Protein AF-A0A0S8CMX4-F1 (afdb_monomer_lite)

Sequence (244 aa):
MRLLQQLPSKVFSLAFSALLLLTGCSGGGLLADGGIIGTGSIVGTVPGTVIEAYGENGEYFLTYSQTNGTDHHPFLLDDLPAGVGFYLVMITNENTGSEIVMPIAFQTSQGEVVARIVLNEGQQIDLGHIPLYLNCSQVVYDVDPDGNCILDKPFLLDESMGSKNPLKQMDADNDNINDYVDSDHGYGPGSGGMYNNLQDQDGDGIPNYYDPDFVPYPNDSDGDGIPDNLDRYMSIPAFQHRHR

Secondary structure (DSSP, 8-state):
---------------------------S----------EEEEEEEESSSEEEEEETTS-EEEEE----SSS-EEEEEEEEETT-EEEEEEEESTTSTT-EEEEEEEE-TT--EE--EEPPTT-EEEEEE----SSGGGS-TTT-SS-SSB-SS-EE--GGGTB--GGGT--SS-SSS-TTT-SSTTS-TTSTT----SSSSSSSSS-TTT-SS----SS-SS-SSS-TTT-S-TT--GGGSTT-

pLDDT: mean 82.14, std 20.05, range [32.16, 98.75]

Radius of gyration: 25.14 Å; chains: 1; bounding box: 70×39×93 Å

Foldseek 3Di:
DDDDDDDDDDDDDDDDDDDDDDDDDDDDDPPPPPDQPAWEKEKEFALAFKKWKQWLQRDIWIWTFADPPDSGGIIMGIGHGALIWIWMWTWHPPPDQFIAIATEWEAAPVRDIARIDGDHHHYYFYQFYAYDDNGLVVPDCVQPVPSSNLTLAHDYRDVVVTTDDRQQRDQQLVPPDRLRHDPLSNPDPPCNVDDCRQQCNPRRRHGLLSNPPRDADPQQQQSRRHHPVSHPCSPDRPPVPSPD

Structure (mmCIF, N/CA/C/O backbone):
data_AF-A0A0S8CMX4-F1
#
_entry.id   AF-A0A0S8CMX4-F1
#
loop_
_atom_site.group_PDB
_atom_site.id
_atom_site.type_symbol
_atom_site.label_atom_id
_atom_site.label_alt_id
_atom_site.label_comp_id
_atom_site.label_asym_id
_atom_site.label_entity_id
_atom_site.label_seq_id
_atom_site.pdbx_PDB_ins_code
_atom_site.Cartn_x
_atom_site.Cartn_y
_atom_site.Cartn_z
_atom_site.occupancy
_atom_site.B_iso_or_equiv
_atom_site.auth_seq_id
_atom_site.auth_comp_id
_atom_site.auth_asym_id
_atom_site.auth_atom_id
_atom_site.pdbx_PDB_model_num
ATOM 1 N N . MET A 1 1 ? -51.316 -19.164 71.439 1.00 37.44 1 MET A N 1
ATOM 2 C CA . MET A 1 1 ? -50.953 -19.427 72.848 1.00 37.44 1 MET A CA 1
ATOM 3 C C . MET A 1 1 ? -49.541 -20.002 72.836 1.00 37.44 1 MET A C 1
ATOM 5 O O . MET A 1 1 ? -49.377 -21.060 72.252 1.00 37.44 1 MET A O 1
ATOM 9 N N . ARG A 1 2 ? -48.575 -19.277 73.434 1.00 40.75 2 ARG A N 1
ATOM 10 C CA . ARG A 1 2 ? -47.122 -19.570 73.563 1.00 40.75 2 ARG A CA 1
ATOM 11 C C . ARG A 1 2 ? -46.292 -19.556 72.265 1.00 40.75 2 ARG A C 1
ATOM 13 O O . ARG A 1 2 ? -46.747 -20.059 71.257 1.00 40.75 2 ARG A O 1
ATOM 20 N N . LEU A 1 3 ? -45.053 -19.069 72.229 1.00 37.66 3 LEU A N 1
ATOM 21 C CA . LEU A 1 3 ? -44.278 -18.129 73.053 1.00 37.66 3 LEU A CA 1
ATOM 22 C C . LEU A 1 3 ? -43.014 -17.806 72.219 1.00 37.66 3 LEU A C 1
ATOM 24 O O . LEU A 1 3 ? -42.528 -18.669 71.495 1.00 37.66 3 LEU A O 1
ATOM 28 N N . LEU A 1 4 ? -42.517 -16.575 72.331 1.00 43.38 4 LEU A N 1
ATOM 29 C CA . LEU A 1 4 ? -41.262 -16.051 71.776 1.00 43.38 4 LEU A CA 1
ATOM 30 C C . LEU A 1 4 ? -40.026 -16.931 72.041 1.00 43.38 4 LEU A C 1
ATOM 32 O O . LEU A 1 4 ? -39.919 -17.492 73.127 1.00 43.38 4 LEU A O 1
ATOM 36 N N . GLN A 1 5 ? -39.025 -16.855 71.150 1.00 48.59 5 GLN A N 1
ATOM 37 C CA . GLN A 1 5 ? -37.647 -16.516 71.545 1.00 48.59 5 GLN A CA 1
ATOM 38 C C . GLN A 1 5 ? -36.800 -16.022 70.355 1.00 48.59 5 GLN A C 1
ATOM 40 O O . GLN A 1 5 ? -36.770 -16.627 69.289 1.00 48.59 5 GLN A O 1
ATOM 45 N N . GLN A 1 6 ? -36.143 -14.880 70.568 1.00 43.00 6 GLN A N 1
ATOM 46 C CA . GLN A 1 6 ? -35.209 -14.189 69.676 1.00 43.00 6 GLN A CA 1
ATOM 47 C C . GLN A 1 6 ? -33.745 -14.490 70.069 1.00 43.00 6 GLN A C 1
ATOM 49 O O . GLN A 1 6 ? -33.471 -14.496 71.264 1.00 43.00 6 GLN A O 1
ATOM 54 N N . LEU A 1 7 ? -32.859 -14.574 69.049 1.00 43.06 7 LEU A N 1
ATOM 55 C CA . LEU A 1 7 ? -31.442 -14.100 68.949 1.00 43.06 7 LEU A CA 1
ATOM 56 C C . LEU A 1 7 ? -30.379 -14.669 69.947 1.00 43.06 7 LEU A C 1
ATOM 58 O O . LEU A 1 7 ? -30.780 -15.209 70.970 1.00 43.06 7 LEU A O 1
ATOM 62 N N . PRO A 1 8 ? -29.029 -14.566 69.728 1.00 47.19 8 PRO A N 1
ATOM 63 C CA . PRO A 1 8 ? -28.288 -13.703 68.788 1.00 47.19 8 PRO A CA 1
ATOM 64 C C . PRO A 1 8 ? -27.051 -14.305 68.040 1.00 47.19 8 PRO A C 1
ATOM 66 O O . PRO A 1 8 ? -26.573 -15.408 68.288 1.00 47.19 8 PRO A O 1
ATOM 69 N N . SER A 1 9 ? -26.544 -13.467 67.127 1.00 43.88 9 SER A N 1
ATOM 70 C CA . SER A 1 9 ? -25.235 -13.341 66.447 1.00 43.88 9 SER A CA 1
ATOM 71 C C . SER A 1 9 ? -24.010 -14.169 66.871 1.00 43.88 9 SER A C 1
ATOM 73 O O . SER A 1 9 ? -23.597 -14.122 68.029 1.00 43.88 9 SER A O 1
ATOM 75 N N . LYS A 1 10 ? -23.268 -14.665 65.863 1.00 41.50 10 LYS A N 1
ATOM 76 C CA . LYS A 1 10 ? -21.792 -14.634 65.845 1.00 41.50 10 LYS A CA 1
ATOM 77 C C . LYS A 1 10 ? -21.256 -14.274 64.456 1.00 41.50 10 LYS A C 1
ATOM 79 O O . LYS A 1 10 ? -21.350 -15.046 63.511 1.00 41.50 10 LYS A O 1
ATOM 84 N N . VAL A 1 11 ? -20.694 -13.072 64.390 1.00 47.28 11 VAL A N 1
ATOM 85 C CA . VAL A 1 11 ? -19.752 -12.602 63.373 1.00 47.28 11 VAL A CA 1
ATOM 86 C C . VAL A 1 11 ? -18.470 -13.423 63.520 1.00 47.28 11 VAL A C 1
ATOM 88 O O . VAL A 1 11 ? -17.964 -13.552 64.634 1.00 47.28 11 VAL A O 1
ATOM 91 N N . PHE A 1 12 ? -17.945 -13.967 62.424 1.00 40.31 12 PHE A N 1
ATOM 92 C CA . PHE A 1 12 ? -16.585 -14.499 62.376 1.00 40.31 12 PHE A CA 1
ATOM 93 C C . PHE A 1 12 ? -15.820 -13.750 61.287 1.00 40.31 12 PHE A C 1
ATOM 95 O O . PHE A 1 12 ? -15.934 -14.045 60.101 1.00 40.31 12 PHE A O 1
ATOM 102 N N . SER A 1 13 ? -15.071 -12.738 61.720 1.00 41.38 13 SER A N 1
ATOM 103 C CA . SER A 1 13 ? -13.975 -12.161 60.952 1.00 41.38 13 SER A CA 1
ATOM 104 C C . SER A 1 13 ? -12.815 -13.151 60.948 1.00 41.38 13 SER A C 1
ATOM 106 O O . SER A 1 13 ? -12.356 -13.560 62.013 1.00 41.38 13 SER A O 1
ATOM 108 N N . LEU A 1 14 ? -12.304 -13.484 59.768 1.00 42.12 14 LEU A N 1
ATOM 109 C CA . LEU A 1 14 ? -10.967 -14.041 59.588 1.00 42.12 14 LEU A CA 1
ATOM 110 C C . LEU A 1 14 ? -10.309 -13.267 58.449 1.00 42.12 14 LEU A C 1
ATOM 112 O O . LEU A 1 14 ? -10.485 -13.567 57.274 1.00 42.12 14 LEU A O 1
ATOM 116 N N . ALA A 1 15 ? -9.590 -12.217 58.838 1.00 45.41 15 ALA A N 1
ATOM 117 C CA . ALA A 1 15 ? -8.530 -11.645 58.034 1.00 45.41 15 ALA A CA 1
ATOM 118 C C . ALA A 1 15 ? -7.285 -12.520 58.229 1.00 45.41 15 ALA A C 1
ATOM 120 O O . ALA A 1 15 ? -6.869 -12.749 59.366 1.00 45.41 15 ALA A O 1
ATOM 121 N N . PHE A 1 16 ? -6.688 -12.984 57.135 1.00 41.88 16 PHE A N 1
ATOM 122 C CA . PHE A 1 16 ? -5.294 -13.407 57.126 1.00 41.88 16 PHE A CA 1
ATOM 123 C C . PHE A 1 16 ? -4.654 -12.944 55.820 1.00 41.88 16 PHE A C 1
ATOM 125 O O . PHE A 1 16 ? -5.021 -13.383 54.732 1.00 41.88 16 PHE A O 1
ATOM 132 N N . SER A 1 17 ? -3.734 -11.996 55.962 1.00 45.97 17 SER A N 1
ATOM 133 C CA . SER A 1 17 ? -2.837 -11.519 54.921 1.00 45.97 17 SER A CA 1
ATOM 134 C C . SER A 1 17 ? -1.910 -12.636 54.447 1.00 45.97 17 SER A C 1
ATOM 136 O O . SER A 1 17 ? -1.324 -13.335 55.271 1.00 45.97 17 SER A O 1
ATOM 138 N N . ALA A 1 18 ? -1.675 -12.714 53.139 1.00 43.50 18 ALA A N 1
ATOM 139 C CA . ALA A 1 18 ? -0.417 -13.210 52.591 1.00 43.50 18 ALA A CA 1
ATOM 140 C C . ALA A 1 18 ? -0.166 -12.536 51.238 1.00 43.50 18 ALA A C 1
ATOM 142 O O . ALA A 1 18 ? -0.656 -12.956 50.195 1.00 43.50 18 ALA A O 1
ATOM 143 N N . LEU A 1 19 ? 0.585 -11.440 51.308 1.00 43.59 19 LEU A N 1
ATOM 144 C CA . LEU A 1 19 ? 1.268 -10.817 50.188 1.00 43.59 19 LEU A CA 1
ATOM 145 C C . LEU A 1 19 ? 2.373 -11.784 49.732 1.00 43.59 19 LEU A C 1
ATOM 147 O O . LEU A 1 19 ? 3.322 -12.022 50.477 1.00 43.59 19 LEU A O 1
ATOM 151 N N . LEU A 1 20 ? 2.243 -12.349 48.534 1.00 45.81 20 LEU A N 1
ATOM 152 C CA . LEU A 1 20 ? 3.308 -13.083 47.851 1.00 45.81 20 LEU A CA 1
ATOM 153 C C . LEU A 1 20 ? 3.711 -12.274 46.619 1.00 45.81 20 LEU A C 1
ATOM 155 O O . LEU A 1 20 ? 3.116 -12.377 45.553 1.00 45.81 20 LEU A O 1
ATOM 159 N N . LEU A 1 21 ? 4.725 -11.432 46.816 1.00 46.06 21 LEU A N 1
ATOM 160 C CA . LEU A 1 21 ? 5.556 -10.902 45.744 1.00 46.06 21 LEU A CA 1
ATOM 161 C C . LEU A 1 21 ? 6.406 -12.058 45.215 1.00 46.06 21 LEU A C 1
ATOM 163 O O . LEU A 1 21 ? 7.371 -12.468 45.858 1.00 46.06 21 LEU A O 1
ATOM 167 N N . LEU A 1 22 ? 6.043 -12.575 44.046 1.00 49.59 22 LEU A N 1
ATOM 168 C CA . LEU A 1 22 ? 6.963 -13.314 43.195 1.00 49.59 22 LEU A CA 1
ATOM 169 C C . LEU A 1 22 ? 7.128 -12.520 41.906 1.00 49.59 22 LEU A C 1
ATOM 171 O O . LEU A 1 22 ? 6.263 -12.488 41.038 1.00 49.59 22 LEU A O 1
ATOM 175 N N . THR A 1 23 ? 8.266 -11.843 41.838 1.00 48.81 23 THR A N 1
ATOM 176 C CA . THR A 1 23 ? 8.887 -11.347 40.619 1.00 48.81 23 THR A CA 1
ATOM 177 C C . THR A 1 23 ? 9.115 -12.523 39.671 1.00 48.81 23 THR A C 1
ATOM 179 O O . THR A 1 23 ? 10.020 -13.331 39.889 1.00 48.81 23 THR A O 1
ATOM 182 N N . GLY A 1 24 ? 8.281 -12.622 38.639 1.00 38.56 24 GLY A N 1
ATOM 183 C CA . GLY A 1 24 ? 8.518 -13.445 37.461 1.00 38.56 24 GLY A CA 1
ATOM 184 C C . GLY A 1 24 ? 9.041 -12.557 36.342 1.00 38.56 24 GLY A C 1
ATOM 185 O O . GLY A 1 24 ? 8.318 -11.710 35.830 1.00 38.56 24 GLY A O 1
ATOM 186 N N . CYS A 1 25 ? 10.312 -12.735 35.995 1.00 55.03 25 CYS A N 1
ATOM 187 C CA . CYS A 1 25 ? 10.865 -12.286 34.728 1.00 55.03 25 CYS A CA 1
ATOM 188 C C . CYS A 1 25 ? 10.129 -13.044 33.613 1.00 55.03 25 CYS A C 1
ATOM 190 O O . CYS A 1 25 ? 10.209 -14.269 33.559 1.00 55.03 25 CYS A O 1
ATOM 192 N N . SER A 1 26 ? 9.385 -12.326 32.777 1.00 37.47 26 SER A N 1
ATOM 193 C CA . SER A 1 26 ? 8.721 -12.857 31.587 1.00 37.47 26 SER A CA 1
ATOM 194 C C . SER A 1 26 ? 9.140 -11.992 30.409 1.00 37.47 26 SER A C 1
ATOM 196 O O . SER A 1 26 ? 8.434 -11.069 30.016 1.00 37.47 26 SER A O 1
ATOM 198 N N . GLY A 1 27 ? 10.344 -12.249 29.903 1.00 37.19 27 GLY A N 1
ATOM 199 C CA . GLY A 1 27 ? 10.694 -11.872 28.543 1.00 37.19 27 GLY A CA 1
ATOM 200 C C . GLY A 1 27 ? 10.073 -12.871 27.568 1.00 37.19 27 GLY A C 1
ATOM 201 O O . GLY A 1 27 ? 10.063 -14.069 27.849 1.00 37.19 27 GLY A O 1
ATOM 202 N N . GLY A 1 28 ? 9.596 -12.365 26.432 1.00 33.09 28 GLY A N 1
ATOM 203 C CA . GLY A 1 28 ? 9.221 -13.170 25.270 1.00 33.09 28 GLY A CA 1
ATOM 204 C C . GLY A 1 28 ? 7.774 -12.981 24.822 1.00 33.09 28 GLY A C 1
ATOM 205 O O . GLY A 1 28 ? 6.858 -13.417 25.508 1.00 33.09 28 GLY A O 1
ATOM 206 N N . GLY A 1 29 ? 7.615 -12.388 23.635 1.00 35.25 29 GLY A N 1
ATOM 207 C CA . GLY A 1 29 ? 6.430 -12.522 22.786 1.00 35.25 29 GLY A CA 1
ATOM 208 C C . GLY A 1 29 ? 5.256 -11.617 23.140 1.00 35.25 29 GLY A C 1
ATOM 209 O O . GLY A 1 29 ? 4.306 -12.055 23.778 1.00 35.25 29 GLY A O 1
ATOM 210 N N . LEU A 1 30 ? 5.272 -10.377 22.649 1.00 32.16 30 LEU A N 1
ATOM 211 C CA . LEU A 1 30 ? 4.043 -9.603 22.467 1.00 32.16 30 LEU A CA 1
ATOM 212 C C . LEU A 1 30 ? 3.495 -9.867 21.061 1.00 32.16 30 LEU A C 1
ATOM 214 O O . LEU A 1 30 ? 3.548 -9.019 20.185 1.00 32.16 30 LEU A O 1
ATOM 218 N N . LEU A 1 31 ? 2.948 -11.063 20.867 1.00 41.75 31 LEU A N 1
ATOM 219 C CA . LEU A 1 31 ? 1.663 -11.167 20.188 1.00 41.75 31 LEU A CA 1
ATOM 220 C C . LEU A 1 31 ? 0.694 -11.515 21.309 1.00 41.75 31 LEU A C 1
ATOM 222 O O . LEU A 1 31 ? 0.520 -12.681 21.659 1.00 41.75 31 LEU A O 1
ATOM 226 N N . ALA A 1 32 ? 0.185 -10.482 21.980 1.00 39.97 32 ALA A N 1
ATOM 227 C CA . ALA A 1 32 ? -0.831 -10.671 22.995 1.00 39.97 32 ALA A CA 1
ATOM 228 C C . ALA A 1 32 ? -2.013 -11.404 22.347 1.00 39.97 32 ALA A C 1
ATOM 230 O O . ALA A 1 32 ? -2.599 -10.929 21.377 1.00 39.97 32 ALA A O 1
ATOM 231 N N . ASP A 1 33 ? -2.327 -12.574 22.893 1.00 45.75 33 ASP A N 1
ATOM 232 C CA . ASP A 1 33 ? -3.559 -13.333 22.698 1.00 45.75 33 ASP A CA 1
ATOM 233 C C . ASP A 1 33 ? -4.756 -12.521 23.238 1.00 45.75 33 ASP A C 1
ATOM 235 O O . ASP A 1 33 ? -5.338 -12.811 24.283 1.00 45.75 33 ASP A O 1
ATOM 239 N N . GLY A 1 34 ? -5.054 -11.411 22.564 1.00 40.62 34 GLY A N 1
ATOM 240 C CA . GLY A 1 34 ? -6.306 -10.675 22.626 1.00 40.62 34 GLY A CA 1
ATOM 241 C C . GLY A 1 34 ? -6.966 -10.877 21.274 1.00 40.62 34 GLY A C 1
ATOM 242 O O . GLY A 1 34 ? -6.594 -10.211 20.316 1.00 40.62 34 GLY A O 1
ATOM 243 N N . GLY A 1 35 ? -7.840 -11.883 21.185 1.00 44.66 35 GLY A N 1
ATOM 244 C CA . GLY A 1 35 ? -8.415 -12.364 19.929 1.00 44.66 35 GLY A CA 1
ATOM 245 C C . GLY A 1 35 ? -8.860 -11.246 18.988 1.00 44.66 35 GLY A C 1
ATOM 246 O O . GLY A 1 35 ? -9.403 -10.244 19.443 1.00 44.66 35 GLY A O 1
ATOM 247 N N . ILE A 1 36 ? -8.632 -11.461 17.687 1.00 53.75 36 ILE A N 1
ATOM 248 C CA . ILE A 1 36 ? -9.068 -10.589 16.591 1.00 53.75 36 ILE A CA 1
ATOM 249 C C . ILE A 1 36 ? -10.528 -10.192 16.847 1.00 53.75 36 ILE A C 1
ATOM 251 O O . ILE A 1 36 ? -11.440 -11.016 16.751 1.00 53.75 36 ILE A O 1
ATOM 255 N N . ILE 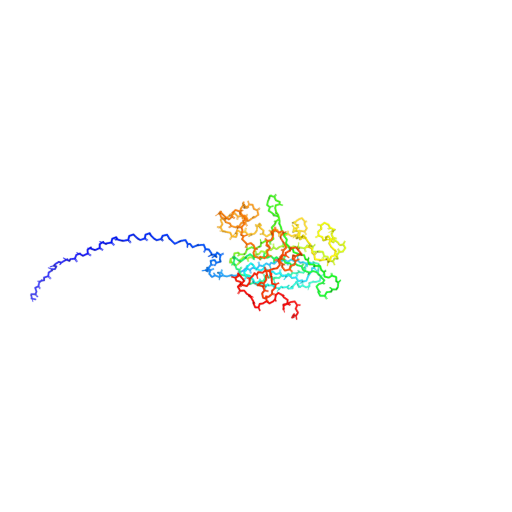A 1 37 ? -10.735 -8.938 17.238 1.00 64.44 37 ILE A N 1
ATOM 256 C CA . ILE A 1 37 ? -12.042 -8.360 17.556 1.00 64.44 37 ILE A CA 1
ATOM 257 C C . ILE A 1 37 ? -12.559 -7.659 16.303 1.00 64.44 37 ILE A C 1
ATOM 259 O O . ILE A 1 37 ? -12.706 -6.451 16.263 1.00 64.44 37 ILE A O 1
ATOM 263 N N . GLY A 1 38 ? -12.774 -8.452 15.251 1.00 87.50 38 GLY A N 1
ATOM 264 C CA . GLY A 1 38 ? -13.371 -8.015 13.991 1.00 87.50 38 GLY A CA 1
ATOM 265 C C . GLY A 1 38 ? -12.380 -7.682 12.875 1.00 87.50 38 GLY A C 1
ATOM 266 O O . GLY A 1 38 ? -11.175 -7.911 12.981 1.00 87.50 38 GLY A O 1
ATOM 267 N N . THR A 1 39 ? -12.931 -7.204 11.762 1.00 95.31 39 THR A N 1
ATOM 268 C CA . THR A 1 39 ? -12.208 -6.947 10.513 1.00 95.31 39 THR A CA 1
ATOM 269 C C . THR A 1 39 ? -12.424 -5.517 10.030 1.00 95.31 39 THR A C 1
ATOM 271 O O . THR A 1 39 ? -13.384 -4.850 10.425 1.00 95.31 39 THR A O 1
ATOM 274 N N . GLY A 1 40 ? -11.520 -5.039 9.181 1.00 96.62 40 GLY A N 1
ATOM 275 C CA . GLY A 1 40 ? -11.628 -3.784 8.449 1.00 96.62 40 GLY A CA 1
ATOM 276 C C . GLY A 1 40 ? -11.540 -4.002 6.940 1.00 96.62 40 GLY A C 1
ATOM 277 O O . GLY A 1 40 ? -11.495 -5.131 6.448 1.00 96.62 40 GLY A O 1
ATOM 278 N N . SER A 1 41 ? -11.529 -2.902 6.191 1.00 98.31 41 SER A N 1
ATOM 279 C CA . SER A 1 41 ? -11.373 -2.938 4.736 1.00 98.31 41 SER A CA 1
ATOM 280 C C . SER A 1 41 ? -10.522 -1.788 4.214 1.00 98.31 41 SER A C 1
ATOM 282 O O . SER A 1 41 ? -10.511 -0.693 4.780 1.00 98.31 41 SER A O 1
ATOM 284 N N . ILE A 1 42 ? -9.849 -2.028 3.095 1.00 98.62 42 ILE A N 1
ATOM 285 C CA . ILE A 1 42 ? -9.144 -1.008 2.323 1.00 98.62 42 ILE A CA 1
ATOM 286 C C . ILE A 1 42 ? -9.802 -0.921 0.949 1.00 98.62 42 ILE A C 1
ATOM 288 O O . ILE A 1 42 ? -10.039 -1.930 0.281 1.00 98.62 42 ILE A O 1
ATOM 292 N N . VAL A 1 43 ? -10.116 0.299 0.530 1.00 98.75 43 VAL A N 1
ATOM 293 C CA . VAL A 1 43 ? -10.729 0.595 -0.765 1.00 98.75 43 VAL A CA 1
ATOM 294 C C . VAL A 1 43 ? -9.915 1.635 -1.513 1.00 98.75 43 VAL A C 1
ATOM 296 O O . VAL A 1 43 ? -9.158 2.410 -0.929 1.00 98.75 43 VAL A O 1
ATOM 299 N N . GLY A 1 44 ? -10.097 1.677 -2.823 1.00 98.31 44 GLY A N 1
ATOM 300 C CA . GLY A 1 44 ? -9.498 2.697 -3.664 1.00 98.31 44 GLY A CA 1
ATOM 301 C C . GLY A 1 44 ? -9.710 2.388 -5.132 1.00 98.31 44 GLY A C 1
ATOM 302 O O . GLY A 1 44 ? -10.492 1.508 -5.505 1.00 98.31 44 GLY A O 1
ATOM 303 N N . THR A 1 45 ? -8.998 3.123 -5.974 1.00 98.31 45 THR A N 1
ATOM 304 C CA . THR A 1 45 ? -8.937 2.867 -7.409 1.00 98.31 45 THR A CA 1
ATOM 305 C C . THR A 1 45 ? -7.499 2.887 -7.896 1.00 98.31 45 THR A C 1
ATOM 307 O O . THR A 1 45 ? -6.692 3.695 -7.440 1.00 98.31 45 THR A O 1
ATOM 310 N N . VAL A 1 46 ? -7.195 2.024 -8.855 1.00 97.31 46 VAL A N 1
ATOM 311 C CA . VAL A 1 46 ? -5.886 1.920 -9.508 1.00 97.31 46 VAL A CA 1
ATOM 312 C C . VAL A 1 46 ? -6.084 1.784 -11.017 1.00 97.31 46 VAL A C 1
ATOM 314 O O . VAL A 1 46 ? -7.145 1.325 -11.445 1.00 97.31 46 VAL A O 1
ATOM 317 N N . PRO A 1 47 ? -5.087 2.125 -11.845 1.00 93.06 47 PRO A N 1
ATOM 318 C CA . PRO A 1 47 ? -5.099 1.741 -13.252 1.00 93.06 47 PRO A CA 1
ATOM 319 C C . PRO A 1 47 ? -4.651 0.276 -13.448 1.00 93.06 47 PRO A C 1
ATOM 321 O O . PRO A 1 47 ? -4.902 -0.306 -14.502 1.00 93.06 47 PRO A O 1
ATOM 324 N N . GLY A 1 48 ? -3.991 -0.306 -12.434 1.00 80.31 48 GLY A N 1
ATOM 325 C CA . GLY A 1 48 ? -3.511 -1.691 -12.375 1.00 80.31 48 GLY A CA 1
ATOM 326 C C . GLY A 1 48 ? -4.560 -2.700 -11.945 1.00 80.31 48 GLY A C 1
ATOM 327 O O . GLY A 1 48 ? -5.753 -2.395 -11.968 1.00 80.31 48 GLY A O 1
ATOM 328 N N . THR A 1 49 ? -4.112 -3.891 -11.547 1.00 85.31 49 THR A N 1
ATOM 329 C CA . THR A 1 49 ? -4.994 -5.067 -11.511 1.00 85.31 49 THR A CA 1
ATOM 330 C C . THR A 1 49 ? -4.909 -5.856 -10.220 1.00 85.31 49 THR A C 1
ATOM 332 O O . THR A 1 49 ? -5.957 -6.256 -9.731 1.00 85.31 49 THR A O 1
ATOM 335 N N . VAL A 1 50 ? -3.723 -6.054 -9.642 1.00 95.44 50 VAL A N 1
ATOM 336 C CA . VAL A 1 50 ? -3.545 -6.873 -8.431 1.00 95.44 50 VAL A CA 1
ATOM 337 C C . VAL A 1 50 ? -3.166 -6.002 -7.240 1.00 95.44 50 VAL A C 1
ATOM 339 O O . VAL A 1 50 ? -2.327 -5.109 -7.358 1.00 95.44 50 VAL A O 1
ATOM 342 N N . ILE A 1 51 ? -3.801 -6.272 -6.101 1.00 97.06 51 ILE A N 1
ATOM 343 C CA . ILE A 1 51 ? -3.487 -5.676 -4.806 1.00 97.06 51 ILE A CA 1
ATOM 344 C C . ILE A 1 51 ? -3.244 -6.824 -3.828 1.00 97.06 51 ILE A C 1
ATOM 346 O O . ILE A 1 51 ? -4.151 -7.614 -3.560 1.00 97.06 51 ILE A O 1
ATOM 350 N N . GLU A 1 52 ? -2.027 -6.898 -3.308 1.00 96.00 52 GLU A N 1
ATOM 351 C CA . GLU A 1 52 ? -1.598 -7.842 -2.281 1.00 96.00 52 GLU A CA 1
ATOM 352 C C . GLU A 1 52 ? -1.447 -7.108 -0.947 1.00 96.00 52 GLU A C 1
ATOM 354 O O . GLU A 1 52 ? -1.052 -5.939 -0.915 1.00 96.00 52 GLU A O 1
ATOM 359 N N . ALA A 1 53 ? -1.754 -7.792 0.151 1.00 96.12 53 ALA A N 1
ATOM 360 C CA . ALA A 1 53 ? -1.505 -7.304 1.498 1.00 96.12 53 ALA A CA 1
ATOM 361 C C . ALA A 1 53 ? -0.818 -8.380 2.336 1.00 96.12 53 ALA A C 1
ATOM 363 O O . ALA A 1 53 ? -1.334 -9.491 2.471 1.00 96.12 53 ALA A O 1
ATOM 364 N N . TYR A 1 54 ? 0.323 -8.013 2.911 1.00 94.19 54 TYR A N 1
ATOM 365 C CA . TYR A 1 54 ? 1.167 -8.859 3.747 1.00 94.19 54 TYR A CA 1
ATOM 366 C C . TYR A 1 54 ? 0.995 -8.446 5.204 1.00 94.19 54 TYR A C 1
ATOM 368 O O . TYR A 1 54 ? 1.336 -7.324 5.578 1.00 94.19 54 TYR A O 1
ATOM 376 N N . GLY A 1 55 ? 0.410 -9.325 6.010 1.00 92.12 55 GLY A N 1
ATOM 377 C CA . GLY A 1 55 ? 0.172 -9.110 7.429 1.00 92.12 55 GLY A CA 1
ATOM 378 C C . GLY A 1 55 ? 1.381 -9.494 8.273 1.00 92.12 55 GLY A C 1
ATOM 379 O O . GLY A 1 55 ? 2.015 -10.520 8.043 1.00 92.12 55 GLY A O 1
ATOM 380 N N . GLU A 1 56 ? 1.655 -8.725 9.323 1.00 89.50 56 GLU A N 1
ATOM 381 C CA . GLU A 1 56 ? 2.707 -9.022 10.315 1.00 89.50 56 GLU A CA 1
ATOM 382 C C . GLU A 1 56 ? 2.465 -10.314 11.107 1.00 89.50 56 GLU A C 1
ATOM 384 O O . GLU A 1 56 ? 3.329 -10.768 11.850 1.00 89.50 56 GLU A O 1
ATOM 389 N N . ASN A 1 57 ? 1.275 -10.900 10.992 1.00 85.69 57 ASN A N 1
ATOM 390 C CA . ASN A 1 57 ? 0.944 -12.198 11.565 1.00 85.69 57 ASN A CA 1
ATOM 391 C C . ASN A 1 57 ? 1.130 -13.365 10.575 1.00 85.69 57 ASN A C 1
ATOM 393 O O . ASN A 1 57 ? 0.786 -14.484 10.953 1.00 85.69 57 ASN A O 1
ATOM 397 N N . GLY A 1 58 ? 1.613 -13.108 9.356 1.00 86.81 58 GLY A N 1
ATOM 398 C CA . GLY A 1 58 ? 1.749 -14.085 8.266 1.00 86.81 58 GLY A CA 1
ATOM 399 C C . GLY A 1 58 ? 0.495 -14.257 7.409 1.00 86.81 58 GLY A C 1
ATOM 400 O O . GLY A 1 58 ? 0.448 -15.090 6.510 1.00 86.81 58 GLY A O 1
ATOM 401 N N . GLU A 1 59 ? -0.574 -13.493 7.663 1.00 89.00 59 GLU A N 1
ATOM 402 C CA . GLU A 1 59 ? -1.717 -13.519 6.751 1.00 89.00 59 GLU A CA 1
ATOM 403 C C . GLU A 1 59 ? -1.384 -12.821 5.439 1.00 89.00 59 GLU A C 1
ATOM 405 O O . GLU A 1 59 ? -0.799 -11.740 5.412 1.00 89.00 59 GLU A O 1
ATOM 410 N N . TYR A 1 60 ? -1.851 -13.412 4.349 1.00 91.00 60 TYR A N 1
ATOM 411 C CA . TYR A 1 60 ? -1.749 -12.847 3.018 1.00 91.00 60 TYR A CA 1
ATOM 412 C C . TYR A 1 60 ? -3.148 -12.679 2.431 1.00 91.00 60 TYR A C 1
ATOM 414 O O . TYR A 1 60 ? -3.946 -13.622 2.397 1.00 91.00 60 TYR A O 1
ATOM 422 N N . PHE A 1 61 ? -3.429 -11.479 1.931 1.00 93.56 61 PHE A N 1
ATOM 423 C CA . PHE A 1 61 ? -4.665 -11.162 1.226 1.00 93.56 61 PHE A CA 1
ATOM 424 C C . PHE A 1 61 ? -4.359 -10.714 -0.196 1.00 93.56 61 PHE A C 1
ATOM 426 O O . PHE A 1 61 ? -3.356 -10.059 -0.467 1.00 93.56 61 PHE A O 1
ATOM 433 N N . LEU A 1 62 ? -5.270 -11.047 -1.104 1.00 93.50 62 LEU A N 1
ATOM 434 C CA . LEU A 1 62 ? -5.180 -10.721 -2.518 1.00 93.50 62 LEU A CA 1
ATOM 435 C C . LEU A 1 62 ? -6.554 -10.283 -3.005 1.00 93.50 62 LEU A C 1
ATOM 437 O O . LEU A 1 62 ? -7.550 -10.976 -2.790 1.00 93.50 62 LEU A O 1
ATOM 441 N N . THR A 1 63 ? -6.600 -9.171 -3.725 1.00 95.25 63 THR A N 1
ATOM 442 C CA . THR A 1 63 ? -7.787 -8.745 -4.464 1.00 95.25 63 THR A CA 1
ATOM 443 C C . THR A 1 63 ? -7.405 -8.241 -5.848 1.00 95.25 63 THR A C 1
ATOM 445 O O . THR A 1 63 ? -6.245 -7.933 -6.131 1.00 95.25 63 THR A O 1
ATOM 448 N N . TYR A 1 64 ? -8.410 -8.155 -6.716 1.00 95.12 64 TYR A N 1
ATOM 449 C CA . TYR A 1 64 ? -8.262 -7.634 -8.065 1.00 95.12 64 TYR A CA 1
ATOM 450 C C . TYR A 1 64 ? -9.112 -6.384 -8.245 1.00 95.12 64 TYR A C 1
ATOM 452 O O . TYR A 1 64 ? -10.298 -6.359 -7.888 1.00 95.12 64 TYR A O 1
ATOM 460 N N . SER A 1 65 ? -8.525 -5.361 -8.859 1.00 95.81 65 SER A N 1
ATOM 461 C CA . SER A 1 65 ? -9.287 -4.207 -9.313 1.00 95.81 65 SER A CA 1
ATOM 462 C C . SER A 1 65 ? -10.277 -4.627 -10.409 1.00 95.81 65 SER A C 1
ATOM 464 O O . SER A 1 65 ? -10.038 -5.539 -11.205 1.00 95.81 65 SER A O 1
ATOM 466 N N . GLN A 1 66 ? -11.435 -3.978 -10.441 1.00 95.19 66 GLN A N 1
ATOM 467 C CA . GLN A 1 66 ? -12.499 -4.285 -11.388 1.00 95.19 66 GLN A CA 1
ATOM 468 C C . GLN A 1 66 ? -12.471 -3.285 -12.538 1.00 95.19 66 GLN A C 1
ATOM 470 O O . GLN A 1 66 ? -12.781 -2.105 -12.362 1.00 95.19 66 GLN A O 1
ATOM 475 N N . THR A 1 67 ? -12.146 -3.748 -13.745 1.00 91.19 67 THR A N 1
ATOM 476 C CA . THR A 1 67 ? -12.194 -2.893 -14.935 1.00 91.19 67 THR A CA 1
ATOM 477 C C . THR A 1 67 ? -13.606 -2.347 -15.143 1.00 91.19 67 THR A C 1
ATOM 479 O O . THR A 1 67 ? -14.576 -3.092 -15.273 1.00 91.19 67 THR A O 1
ATOM 482 N N . ASN A 1 68 ? -13.721 -1.025 -15.228 1.00 89.25 68 ASN A N 1
ATOM 483 C CA . ASN A 1 68 ? -14.991 -0.316 -15.406 1.00 89.25 68 ASN A CA 1
ATOM 484 C C . ASN A 1 68 ? -14.998 0.585 -16.657 1.00 89.25 68 ASN A C 1
ATOM 486 O O . ASN A 1 68 ? -15.892 1.413 -16.823 1.00 89.25 68 ASN A O 1
ATOM 490 N N . GLY A 1 69 ? -14.003 0.425 -17.539 1.00 87.31 69 GLY A N 1
ATOM 491 C CA . GLY A 1 69 ? -13.842 1.232 -18.751 1.00 87.31 69 GLY A CA 1
ATOM 492 C C . GLY A 1 69 ? -13.252 2.626 -18.511 1.00 87.31 69 GLY A C 1
ATOM 493 O O . GLY A 1 69 ? -13.287 3.454 -19.421 1.00 87.31 69 GLY A O 1
ATOM 494 N N . THR A 1 70 ? -12.728 2.886 -17.312 1.00 91.94 70 THR A N 1
ATOM 495 C CA . THR A 1 70 ? -11.965 4.092 -16.955 1.00 91.94 70 THR A CA 1
ATOM 496 C C . THR A 1 70 ? -10.540 3.706 -16.559 1.00 91.94 70 THR A C 1
ATOM 498 O O . THR A 1 70 ? -10.216 2.530 -16.542 1.00 91.94 70 THR A O 1
ATOM 501 N N . ASP A 1 71 ? -9.691 4.672 -16.235 1.00 90.19 71 ASP A N 1
ATOM 502 C CA . ASP A 1 71 ? -8.386 4.471 -15.587 1.00 90.19 71 ASP A CA 1
ATOM 503 C C . ASP A 1 71 ? -8.483 4.349 -14.049 1.00 90.19 71 ASP A C 1
ATOM 505 O O . ASP A 1 71 ? -7.474 4.175 -13.373 1.00 90.19 71 ASP A O 1
ATOM 509 N N . HIS A 1 72 ? -9.695 4.411 -13.491 1.00 95.88 72 HIS A N 1
ATOM 510 C CA . HIS A 1 72 ? -9.986 4.295 -12.064 1.00 95.88 72 HIS A CA 1
ATOM 511 C C . HIS A 1 72 ? -10.704 2.968 -11.780 1.00 95.88 72 HIS A C 1
ATOM 513 O O . HIS A 1 72 ? -11.915 2.942 -11.532 1.00 95.88 72 HIS A O 1
ATOM 519 N N . HIS A 1 73 ? -9.984 1.848 -11.831 1.00 96.94 73 HIS A N 1
ATOM 520 C CA . HIS A 1 73 ? -10.550 0.533 -11.527 1.00 96.94 73 HIS A CA 1
ATOM 521 C C . HIS A 1 73 ? -10.701 0.363 -10.009 1.00 96.94 73 HIS A C 1
ATOM 523 O O . HIS A 1 73 ? -9.688 0.382 -9.306 1.00 96.94 73 HIS A O 1
ATOM 529 N N . PRO A 1 74 ? -11.925 0.218 -9.466 1.00 98.00 74 PRO A N 1
ATOM 530 C CA . PRO A 1 74 ? -12.119 0.046 -8.033 1.00 98.00 74 PRO A CA 1
ATOM 531 C C . PRO A 1 74 ? -11.615 -1.308 -7.552 1.00 98.00 74 PRO A C 1
ATOM 533 O O . PRO A 1 74 ? -11.827 -2.322 -8.215 1.00 98.00 74 PRO A O 1
ATOM 536 N N . PHE A 1 75 ? -11.030 -1.328 -6.362 1.00 98.19 75 PHE A N 1
ATOM 537 C CA . PHE A 1 75 ? -10.728 -2.549 -5.623 1.00 98.19 75 PHE A CA 1
ATOM 538 C C . PHE A 1 75 ? -11.325 -2.481 -4.214 1.00 98.19 75 PHE A C 1
ATOM 540 O O . PHE A 1 75 ? -11.594 -1.401 -3.679 1.00 98.19 75 PHE A O 1
ATOM 547 N N . LEU A 1 76 ? -11.533 -3.658 -3.632 1.00 98.00 76 LEU A N 1
ATOM 548 C CA . LEU A 1 76 ? -11.916 -3.849 -2.240 1.00 98.00 76 LEU A CA 1
ATOM 549 C C . LEU A 1 76 ? -11.051 -4.975 -1.687 1.00 98.00 76 LEU A C 1
ATOM 551 O O . LEU A 1 76 ? -11.079 -6.088 -2.212 1.00 98.00 76 LEU A O 1
ATOM 555 N N . LEU A 1 77 ? -10.288 -4.653 -0.654 1.00 97.06 77 LEU A N 1
ATOM 556 C CA . LEU A 1 77 ? -9.579 -5.600 0.185 1.00 97.06 77 LEU A CA 1
ATOM 557 C C . LEU A 1 77 ? -10.361 -5.663 1.501 1.00 97.06 77 LEU A C 1
ATOM 559 O O . LEU A 1 77 ? -10.321 -4.720 2.293 1.00 9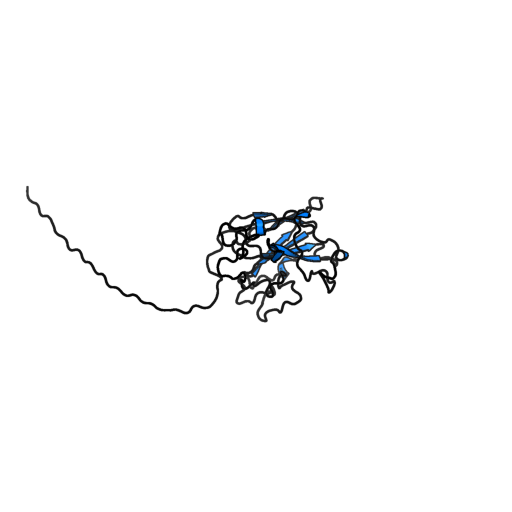7.06 77 LEU A O 1
ATOM 563 N N . ASP A 1 78 ? -11.176 -6.695 1.665 1.00 95.75 78 ASP A N 1
ATOM 564 C CA . ASP A 1 78 ? -12.072 -6.883 2.803 1.00 95.75 78 ASP A CA 1
ATOM 565 C C . ASP A 1 78 ? -11.551 -7.940 3.778 1.00 95.75 78 ASP A C 1
ATOM 567 O O . ASP A 1 78 ? -10.543 -8.601 3.542 1.00 95.75 78 ASP A O 1
ATOM 571 N N . ASP A 1 79 ? -12.236 -8.039 4.915 1.00 94.88 79 ASP A N 1
ATOM 572 C CA . ASP A 1 79 ? -11.977 -9.028 5.957 1.00 94.88 79 ASP A CA 1
ATOM 573 C C . ASP A 1 79 ? -10.543 -9.037 6.514 1.00 94.88 79 ASP A C 1
ATOM 575 O O . ASP A 1 79 ? -10.105 -10.032 7.089 1.00 94.88 79 ASP A O 1
ATOM 579 N N . LEU A 1 80 ? -9.844 -7.899 6.440 1.00 94.44 80 LEU A N 1
ATOM 580 C CA . LEU A 1 80 ? -8.534 -7.735 7.063 1.00 94.44 80 LEU A CA 1
ATOM 581 C C . LEU A 1 80 ? -8.662 -7.719 8.594 1.00 94.44 80 LEU A C 1
ATOM 583 O O . LEU A 1 80 ? -9.401 -6.879 9.116 1.00 94.44 80 LEU A O 1
ATOM 587 N N . PRO A 1 81 ? -7.947 -8.583 9.337 1.00 93.44 81 PRO A N 1
ATOM 588 C CA . PRO A 1 81 ? -7.922 -8.563 10.794 1.00 93.44 81 PRO A CA 1
ATOM 589 C C . PRO A 1 81 ? -7.623 -7.184 11.385 1.00 93.44 81 PRO A C 1
ATOM 591 O O . PRO A 1 81 ? -6.598 -6.569 11.087 1.00 93.44 81 PRO A O 1
ATOM 594 N N . ALA A 1 82 ? -8.488 -6.722 12.288 1.00 91.19 82 ALA A N 1
ATOM 595 C CA . ALA A 1 82 ? -8.213 -5.512 13.048 1.00 91.19 82 ALA A CA 1
ATOM 596 C C . ALA A 1 82 ? -7.002 -5.707 13.984 1.00 91.19 82 ALA A C 1
ATOM 598 O O . ALA A 1 82 ? -6.807 -6.784 14.556 1.00 91.19 82 ALA A O 1
ATOM 599 N N . GLY A 1 83 ? -6.197 -4.656 14.151 1.00 88.81 83 GLY A N 1
ATOM 600 C CA . GLY A 1 83 ? -5.002 -4.645 15.003 1.00 88.81 83 GLY A CA 1
ATOM 601 C C . GLY A 1 83 ? -3.763 -5.334 14.415 1.00 88.81 83 GLY A C 1
ATOM 602 O O . GLY A 1 83 ? -2.728 -5.371 15.076 1.00 88.81 83 GLY A O 1
ATOM 603 N N . VAL A 1 84 ? -3.839 -5.865 13.192 1.00 90.00 84 VAL A N 1
ATOM 604 C CA . VAL A 1 84 ? -2.682 -6.400 12.458 1.00 90.00 84 VAL A CA 1
ATOM 605 C C . VAL A 1 84 ? -2.130 -5.317 11.530 1.00 90.00 84 VAL A C 1
ATOM 607 O O . VAL A 1 84 ? -2.900 -4.610 10.881 1.00 90.00 84 VAL A O 1
ATOM 610 N N . GLY A 1 85 ? -0.802 -5.173 11.488 1.00 91.69 85 GLY A N 1
ATOM 611 C CA . GLY A 1 85 ? -0.128 -4.322 10.511 1.00 91.69 85 GLY A CA 1
ATOM 612 C C . GLY A 1 85 ? -0.057 -5.004 9.153 1.00 91.69 85 GLY A C 1
ATOM 613 O O . GLY A 1 85 ? 0.360 -6.157 9.071 1.00 91.69 85 GLY A O 1
ATOM 614 N N . PHE A 1 86 ? -0.459 -4.288 8.107 1.00 94.50 86 PHE A N 1
ATOM 615 C CA . PHE A 1 86 ? -0.418 -4.744 6.722 1.00 94.50 86 PHE A CA 1
ATOM 616 C C . PHE A 1 86 ? 0.473 -3.853 5.865 1.00 94.50 86 PHE A C 1
ATOM 618 O O . PHE A 1 86 ? 0.412 -2.626 5.969 1.00 94.50 86 PHE A O 1
ATOM 625 N N . TYR A 1 87 ? 1.220 -4.483 4.963 1.00 96.06 87 TYR A N 1
ATOM 626 C CA . TYR A 1 87 ? 1.994 -3.832 3.911 1.00 96.06 87 TYR A CA 1
ATOM 627 C C . TYR A 1 87 ? 1.352 -4.139 2.569 1.00 96.06 87 TYR A C 1
ATOM 629 O O . TYR A 1 87 ? 1.064 -5.299 2.266 1.00 96.06 87 TYR A O 1
ATOM 637 N N . LEU A 1 88 ? 1.098 -3.104 1.772 1.00 97.75 88 LEU A N 1
ATOM 638 C CA . LEU A 1 88 ? 0.442 -3.263 0.480 1.00 97.75 88 LEU A CA 1
ATOM 639 C C . LEU A 1 88 ? 1.462 -3.323 -0.647 1.00 97.75 88 LEU A C 1
ATOM 641 O O . LEU A 1 88 ? 2.387 -2.516 -0.708 1.00 97.75 88 LEU A O 1
ATOM 645 N N . VAL A 1 89 ? 1.214 -4.217 -1.595 1.00 97.56 89 VAL A N 1
ATOM 646 C CA . VAL A 1 89 ? 1.920 -4.264 -2.873 1.00 97.56 89 VAL A CA 1
ATOM 647 C C . VAL A 1 89 ? 0.888 -4.207 -3.979 1.00 97.56 89 VAL A C 1
ATOM 649 O O . VAL A 1 89 ? -0.099 -4.941 -3.970 1.00 97.56 89 VAL A O 1
ATOM 652 N N . MET A 1 90 ? 1.090 -3.310 -4.937 1.00 97.62 90 MET A N 1
ATOM 653 C CA . MET A 1 90 ? 0.208 -3.186 -6.090 1.00 97.62 90 MET A CA 1
ATOM 654 C C . MET A 1 90 ? 0.961 -3.521 -7.361 1.00 97.62 90 MET A C 1
ATOM 656 O O . MET A 1 90 ? 2.079 -3.057 -7.582 1.00 97.62 90 MET A O 1
ATOM 660 N N . ILE A 1 91 ? 0.328 -4.324 -8.209 1.00 95.94 91 ILE A N 1
ATOM 661 C CA . ILE A 1 91 ? 0.954 -4.871 -9.405 1.00 95.94 91 ILE A CA 1
ATOM 662 C C . ILE A 1 91 ? 0.145 -4.453 -10.632 1.00 95.94 91 ILE A C 1
ATOM 664 O O . ILE A 1 91 ? -1.084 -4.607 -10.695 1.00 95.94 91 ILE A O 1
ATOM 668 N N . THR A 1 92 ? 0.846 -3.902 -11.620 1.00 95.69 92 THR A N 1
ATOM 669 C CA . THR A 1 92 ? 0.307 -3.615 -12.954 1.00 95.69 92 THR A CA 1
ATOM 670 C C . THR A 1 92 ? 0.907 -4.578 -13.969 1.00 95.69 92 THR A C 1
ATOM 672 O O . THR A 1 92 ? 2.026 -5.061 -13.800 1.00 95.69 92 THR A O 1
ATOM 675 N N . ASN A 1 93 ? 0.161 -4.853 -15.045 1.00 91.94 93 ASN A N 1
ATOM 676 C CA . ASN A 1 93 ? 0.558 -5.807 -16.087 1.00 91.94 93 ASN A CA 1
ATOM 677 C C . ASN A 1 93 ? 0.925 -7.194 -15.516 1.00 91.94 93 ASN A C 1
ATOM 679 O O . ASN A 1 93 ? 1.864 -7.841 -15.989 1.00 91.94 93 ASN A O 1
ATOM 683 N N . GLU A 1 94 ? 0.201 -7.634 -14.492 1.00 88.94 94 GLU A N 1
ATOM 684 C CA . GLU A 1 94 ? 0.405 -8.901 -13.806 1.00 88.94 94 GLU A CA 1
ATOM 685 C C . GLU A 1 94 ? 0.373 -10.078 -14.783 1.00 88.94 94 GLU A C 1
ATOM 687 O O . GLU A 1 94 ? -0.387 -10.086 -15.758 1.00 88.94 94 GLU A O 1
ATOM 692 N N . ASN A 1 95 ? 1.183 -11.103 -14.520 1.00 82.56 95 ASN A N 1
ATOM 693 C CA . ASN A 1 95 ? 1.290 -12.292 -15.378 1.00 82.56 95 ASN A CA 1
ATOM 694 C C . ASN A 1 95 ? 1.725 -11.989 -16.827 1.00 82.56 95 ASN A C 1
ATOM 696 O O . ASN A 1 95 ? 1.512 -12.800 -17.737 1.00 82.56 95 ASN A O 1
ATOM 700 N N . THR A 1 96 ? 2.354 -10.838 -17.063 1.00 87.06 96 THR A N 1
ATOM 701 C CA . THR A 1 96 ? 2.965 -10.491 -18.349 1.00 87.06 96 THR A CA 1
ATOM 702 C C . THR A 1 96 ? 4.478 -10.340 -18.209 1.00 87.06 96 THR A C 1
ATOM 704 O O . THR A 1 96 ? 5.010 -10.195 -17.117 1.00 87.06 96 THR A O 1
ATOM 707 N N . GLY A 1 97 ? 5.204 -10.315 -19.331 1.00 84.62 97 GLY A N 1
ATOM 708 C CA . GLY A 1 97 ? 6.638 -9.986 -19.334 1.00 84.62 97 GLY A CA 1
ATOM 709 C C . GLY A 1 97 ? 6.946 -8.501 -19.088 1.00 84.62 97 GLY A C 1
ATOM 710 O O . GLY A 1 97 ? 8.029 -8.043 -19.437 1.00 84.62 97 GLY A O 1
ATOM 711 N N . SER A 1 98 ? 5.977 -7.721 -18.612 1.00 90.38 98 SER A N 1
ATOM 712 C CA . SER A 1 98 ? 6.098 -6.288 -18.317 1.00 90.38 98 SER A CA 1
ATOM 713 C C . SER A 1 98 ? 5.411 -5.931 -16.997 1.00 90.38 98 SER A C 1
ATOM 715 O O . SER A 1 98 ? 4.945 -4.801 -16.843 1.00 90.38 98 SER A O 1
ATOM 717 N N . GLU A 1 99 ? 5.316 -6.917 -16.100 1.00 94.12 99 GLU A N 1
ATOM 718 C CA . GLU A 1 99 ? 4.851 -6.760 -14.724 1.00 94.12 99 GLU A CA 1
ATOM 719 C C . GLU A 1 99 ? 5.652 -5.665 -14.012 1.00 94.12 99 GLU A C 1
ATOM 721 O O . GLU A 1 99 ? 6.856 -5.528 -14.236 1.00 94.12 99 GLU A O 1
ATOM 726 N N . ILE A 1 100 ? 4.966 -4.863 -13.199 1.00 96.38 100 ILE A N 1
ATOM 727 C CA . ILE A 1 100 ? 5.591 -3.838 -12.364 1.00 96.38 100 ILE A CA 1
ATOM 728 C C . ILE A 1 100 ? 5.066 -4.019 -10.948 1.00 96.38 100 ILE A C 1
ATOM 730 O O . ILE A 1 100 ? 3.854 -3.941 -10.735 1.00 96.38 100 ILE A O 1
ATOM 734 N N . VAL A 1 101 ? 5.965 -4.250 -9.998 1.00 96.31 101 VAL A N 1
ATOM 735 C CA . VAL A 1 101 ? 5.636 -4.527 -8.598 1.00 96.31 101 VAL A CA 1
ATOM 736 C C . VAL A 1 101 ? 5.959 -3.300 -7.759 1.00 96.31 101 VAL A C 1
ATOM 738 O O . VAL A 1 101 ? 7.120 -2.924 -7.633 1.00 96.31 101 VAL A O 1
ATOM 741 N N . MET A 1 102 ? 4.929 -2.673 -7.191 1.00 97.75 102 MET A N 1
ATOM 742 C CA . MET A 1 102 ? 5.037 -1.423 -6.435 1.00 97.75 102 MET A CA 1
ATOM 743 C C . MET A 1 102 ? 4.618 -1.642 -4.973 1.00 97.75 102 MET A C 1
ATOM 745 O O . MET A 1 102 ? 3.417 -1.596 -4.684 1.00 97.75 102 MET A O 1
ATOM 749 N N . PRO A 1 103 ? 5.569 -1.848 -4.042 1.00 97.81 103 PRO A N 1
ATOM 750 C CA . PRO A 1 103 ? 5.321 -1.687 -2.610 1.00 97.81 103 PRO A CA 1
ATOM 751 C C . PRO A 1 103 ? 4.779 -0.283 -2.340 1.00 97.81 103 PRO A C 1
ATOM 753 O O . PRO A 1 103 ? 5.266 0.682 -2.925 1.00 97.81 103 PRO A O 1
ATOM 756 N N . ILE A 1 104 ? 3.749 -0.146 -1.513 1.00 98.06 104 ILE A N 1
ATOM 757 C CA . ILE A 1 104 ? 3.075 1.136 -1.284 1.00 98.06 104 ILE A CA 1
ATOM 758 C C . ILE A 1 104 ? 3.493 1.709 0.063 1.00 98.06 104 ILE A C 1
ATOM 760 O O . ILE A 1 104 ? 3.334 1.060 1.092 1.00 98.06 104 ILE A O 1
ATOM 764 N N . ALA A 1 105 ? 3.927 2.968 0.061 1.00 97.44 105 ALA A N 1
ATOM 765 C CA . ALA A 1 105 ? 4.196 3.717 1.281 1.00 97.44 105 ALA A CA 1
ATOM 766 C C . ALA A 1 105 ? 3.606 5.129 1.226 1.00 97.44 105 ALA A C 1
ATOM 768 O O . ALA A 1 105 ? 3.083 5.606 0.216 1.00 97.44 105 ALA A O 1
ATOM 769 N N . PHE A 1 106 ? 3.662 5.811 2.356 1.00 95.50 106 PHE A N 1
ATOM 770 C CA . PHE A 1 106 ? 3.085 7.127 2.577 1.00 95.50 106 PHE A CA 1
ATOM 771 C C . PHE A 1 106 ? 3.936 7.892 3.591 1.00 95.50 106 PHE A C 1
ATOM 773 O O . PHE A 1 106 ? 4.842 7.345 4.214 1.00 95.50 106 PHE A O 1
ATOM 780 N N . GLN A 1 107 ? 3.683 9.195 3.707 1.00 95.44 107 GLN A N 1
ATOM 781 C CA . GLN A 1 107 ? 4.504 10.080 4.529 1.00 95.44 107 GLN A CA 1
ATOM 782 C C . GLN A 1 107 ? 3.798 10.509 5.811 1.00 95.44 107 GLN A C 1
ATOM 784 O O . GLN A 1 107 ? 2.601 10.801 5.795 1.00 95.44 107 GLN A O 1
ATOM 789 N N . THR A 1 108 ? 4.551 10.624 6.901 1.00 94.38 108 THR A N 1
ATOM 790 C CA . THR A 1 108 ? 4.114 11.293 8.133 1.00 94.38 108 THR A CA 1
ATOM 791 C C . THR A 1 108 ? 4.105 12.811 7.947 1.00 94.38 108 THR A C 1
ATOM 793 O O . THR A 1 108 ? 4.607 13.349 6.953 1.00 94.38 108 THR A O 1
ATOM 796 N N . SER A 1 109 ? 3.578 13.551 8.923 1.00 95.19 109 SER A N 1
ATOM 797 C CA . SER A 1 109 ? 3.610 15.019 8.902 1.00 95.19 109 SER A CA 1
ATOM 798 C C . SER A 1 109 ? 5.026 15.615 8.933 1.00 95.19 109 SER A C 1
ATOM 800 O O . SER A 1 109 ? 5.216 16.782 8.579 1.00 95.19 109 SER A O 1
ATOM 802 N N . GLN A 1 110 ? 6.019 14.812 9.315 1.00 93.19 110 GLN A N 1
ATOM 803 C CA . GLN A 1 110 ? 7.441 15.135 9.374 1.00 93.19 110 GLN A CA 1
ATOM 804 C C . GLN A 1 110 ? 8.191 14.710 8.099 1.00 93.19 110 GLN A C 1
ATOM 806 O O . GLN A 1 110 ? 9.365 15.049 7.946 1.00 93.19 110 GLN A O 1
ATOM 811 N N . GLY A 1 111 ? 7.516 14.029 7.165 1.00 92.44 111 GLY A N 1
ATOM 812 C CA . GLY A 1 111 ? 8.091 13.535 5.912 1.00 92.44 111 GLY A CA 1
ATOM 813 C C . GLY A 1 111 ? 8.802 12.186 6.032 1.00 92.44 111 GLY A C 1
ATOM 814 O O . GLY A 1 111 ? 9.486 11.788 5.090 1.00 92.44 111 GLY A O 1
ATOM 815 N N . GLU A 1 112 ? 8.656 11.492 7.162 1.00 91.88 112 GLU A N 1
ATOM 816 C CA . GLU A 1 112 ? 9.145 10.120 7.323 1.00 91.88 112 GLU A CA 1
ATOM 817 C C . GLU A 1 112 ? 8.291 9.180 6.474 1.00 91.88 112 GLU A C 1
ATOM 819 O O . GLU A 1 112 ? 7.086 9.392 6.337 1.00 91.88 112 GLU A O 1
ATOM 824 N N . VAL A 1 113 ? 8.921 8.177 5.868 1.00 92.81 113 VAL A N 1
ATOM 825 C CA . VAL A 1 113 ? 8.245 7.192 5.020 1.00 92.81 113 VAL A CA 1
ATOM 826 C C . VAL A 1 113 ? 7.847 6.000 5.879 1.00 92.81 113 VAL A C 1
ATOM 828 O O . VAL A 1 113 ? 8.663 5.482 6.632 1.00 92.81 113 VAL A O 1
ATOM 831 N N . VAL A 1 114 ? 6.593 5.583 5.756 1.00 92.31 114 VAL A N 1
ATOM 832 C CA . VAL A 1 114 ? 6.007 4.428 6.444 1.00 92.31 114 VAL A CA 1
ATOM 833 C C . VAL A 1 114 ? 5.076 3.694 5.483 1.00 92.31 114 VAL A C 1
ATOM 835 O O . VAL A 1 114 ? 4.412 4.322 4.660 1.00 92.31 114 VAL A O 1
ATOM 838 N N . ALA A 1 115 ? 5.028 2.367 5.583 1.00 94.62 115 ALA A N 1
ATOM 839 C CA . ALA A 1 115 ? 4.218 1.504 4.711 1.00 94.62 115 ALA A CA 1
ATOM 840 C C . ALA A 1 115 ? 3.121 0.726 5.462 1.00 94.62 115 ALA A C 1
ATOM 842 O O . ALA A 1 115 ? 2.199 0.183 4.854 1.00 94.62 115 ALA A O 1
ATOM 843 N N . ARG A 1 116 ? 3.198 0.707 6.795 1.00 93.88 116 ARG A N 1
ATOM 844 C CA . ARG A 1 116 ? 2.350 -0.104 7.666 1.00 93.88 116 ARG A CA 1
ATOM 845 C C . ARG A 1 116 ? 0.957 0.495 7.850 1.00 93.88 116 ARG A C 1
ATOM 847 O O . ARG A 1 116 ? 0.817 1.620 8.325 1.00 93.88 116 ARG A O 1
ATOM 854 N N . ILE A 1 117 ? -0.076 -0.283 7.543 1.00 95.25 117 ILE A N 1
ATOM 855 C CA . ILE A 1 117 ? -1.484 0.075 7.753 1.00 95.25 117 ILE A CA 1
ATOM 856 C C . ILE A 1 117 ? -2.069 -0.801 8.858 1.00 95.25 117 ILE A C 1
ATOM 858 O O . ILE A 1 117 ? -2.014 -2.024 8.761 1.00 95.25 117 ILE A O 1
ATOM 862 N N . VAL A 1 118 ? -2.678 -0.192 9.876 1.00 93.81 118 VAL A N 1
ATOM 863 C CA . VAL A 1 118 ? -3.437 -0.910 10.912 1.00 93.81 118 VAL A CA 1
ATOM 864 C C . VAL A 1 118 ? -4.886 -0.465 10.879 1.00 93.81 118 VAL A C 1
ATOM 866 O O . VAL A 1 118 ? -5.185 0.727 10.867 1.00 93.81 118 VAL A O 1
ATOM 869 N N . LEU A 1 119 ? -5.789 -1.441 10.883 1.00 93.50 119 LEU A N 1
ATOM 870 C CA . LEU A 1 119 ? -7.227 -1.206 10.901 1.00 93.50 119 LEU A CA 1
ATOM 871 C C . LEU A 1 119 ? -7.790 -1.426 12.305 1.00 93.50 119 LEU A C 1
ATOM 873 O O . LEU A 1 119 ? -7.505 -2.434 12.950 1.00 93.50 119 LEU A O 1
ATOM 877 N N . ASN A 1 120 ? -8.653 -0.519 12.742 1.00 92.50 120 ASN A N 1
ATOM 878 C CA . ASN A 1 120 ? -9.584 -0.731 13.842 1.00 92.50 120 ASN A CA 1
ATOM 879 C C . ASN A 1 120 ? -10.800 -1.551 13.369 1.00 92.50 120 ASN A C 1
ATOM 881 O O . ASN A 1 120 ? -11.100 -1.631 12.173 1.00 92.50 120 ASN A O 1
ATOM 885 N N . GLU A 1 121 ? -11.531 -2.148 14.314 1.00 93.44 121 GLU A N 1
ATOM 886 C CA . GLU A 1 121 ? -12.741 -2.926 14.018 1.00 93.44 121 GLU A CA 1
ATOM 887 C C . GLU A 1 121 ? -13.752 -2.106 13.196 1.00 93.44 121 GLU A C 1
ATOM 889 O O . GLU A 1 121 ? -14.167 -1.014 13.590 1.00 93.44 121 GLU A O 1
ATOM 894 N N . GLY A 1 122 ? -14.166 -2.643 12.045 1.00 94.44 122 GLY A N 1
ATOM 895 C CA . GLY A 1 122 ? -15.138 -2.017 11.148 1.00 94.44 122 GLY A CA 1
ATOM 896 C C . GLY A 1 122 ? -14.622 -0.782 10.404 1.00 94.44 122 GLY A C 1
ATOM 897 O O . GLY A 1 122 ? -15.404 -0.130 9.707 1.00 94.44 122 GLY A O 1
ATOM 898 N N . GLN A 1 123 ? -13.337 -0.441 10.532 1.00 96.38 123 GLN A N 1
ATOM 899 C CA . GLN A 1 123 ? -12.746 0.691 9.830 1.00 96.38 123 GLN A CA 1
ATOM 900 C C . GLN A 1 123 ? -12.655 0.412 8.328 1.00 96.38 123 GLN A C 1
ATOM 902 O O . GLN A 1 123 ? -12.299 -0.684 7.888 1.00 96.38 123 GLN A O 1
ATOM 907 N N . GLN A 1 124 ? -12.948 1.439 7.535 1.00 98.25 124 GLN A N 1
ATOM 908 C CA . GLN A 1 124 ? -12.649 1.462 6.112 1.00 98.25 124 GLN A CA 1
ATOM 909 C C . GLN A 1 124 ? -11.639 2.569 5.835 1.00 98.25 124 GLN A C 1
ATOM 911 O O . GLN A 1 124 ? -11.914 3.735 6.118 1.00 98.25 124 GLN A O 1
ATOM 916 N N . ILE A 1 125 ? -10.494 2.197 5.271 1.00 98.50 125 ILE A N 1
ATOM 917 C CA . ILE A 1 125 ? -9.490 3.134 4.770 1.00 98.50 125 ILE A CA 1
ATOM 918 C C . ILE A 1 125 ? -9.700 3.295 3.268 1.00 98.50 125 ILE A C 1
ATOM 920 O O . ILE A 1 125 ? -9.682 2.320 2.520 1.00 98.50 125 ILE A O 1
ATOM 924 N N . ASP A 1 126 ? -9.891 4.532 2.822 1.00 98.69 126 ASP A N 1
ATOM 925 C CA . ASP A 1 126 ? -9.989 4.874 1.404 1.00 98.69 126 ASP A CA 1
ATOM 926 C C . ASP A 1 126 ? -8.668 5.487 0.937 1.00 98.69 126 ASP A C 1
ATOM 928 O O . ASP A 1 126 ? -8.302 6.574 1.386 1.00 98.69 126 ASP A O 1
ATOM 932 N N . LEU A 1 127 ? -7.963 4.808 0.033 1.00 98.62 127 LEU A N 1
ATOM 933 C CA . LEU A 1 127 ? -6.693 5.264 -0.541 1.00 98.62 127 LEU A CA 1
ATOM 934 C C . LEU A 1 127 ? -6.870 6.223 -1.728 1.00 98.62 127 LEU A C 1
ATOM 936 O O . LEU A 1 127 ? -5.883 6.714 -2.276 1.00 98.62 127 LEU A O 1
ATOM 940 N N . GLY A 1 128 ? -8.105 6.536 -2.129 1.00 98.44 128 GLY A N 1
ATOM 941 C CA . GLY A 1 128 ? -8.390 7.406 -3.266 1.00 98.44 128 GLY A CA 1
ATOM 942 C C . GLY A 1 128 ? -8.007 6.767 -4.602 1.00 98.44 128 GLY A C 1
ATOM 943 O O . GLY A 1 128 ? -8.220 5.574 -4.823 1.00 98.44 128 GLY A O 1
ATOM 944 N N . HIS A 1 129 ? -7.482 7.573 -5.524 1.00 97.94 129 HIS A N 1
ATOM 945 C CA . HIS A 1 129 ? -6.905 7.083 -6.774 1.00 97.94 129 HIS A CA 1
ATOM 946 C C . HIS A 1 129 ? -5.384 7.019 -6.673 1.00 97.94 129 HIS A C 1
ATOM 948 O O . HIS A 1 129 ? -4.738 8.031 -6.406 1.00 97.94 129 HIS A O 1
ATOM 954 N N . ILE A 1 130 ? -4.813 5.840 -6.901 1.00 97.88 130 ILE A N 1
ATOM 955 C CA . ILE A 1 130 ? -3.365 5.632 -6.883 1.00 97.88 130 ILE A CA 1
ATOM 956 C C . ILE A 1 130 ? -2.882 5.517 -8.335 1.00 97.88 130 ILE A C 1
ATOM 958 O O . ILE A 1 130 ? -3.180 4.518 -8.996 1.00 97.88 130 ILE A O 1
ATOM 962 N N . PRO A 1 131 ? -2.152 6.520 -8.858 1.00 96.31 131 PRO A N 1
ATOM 963 C CA . PRO A 1 131 ? -1.736 6.583 -10.258 1.00 96.31 131 PRO A CA 1
ATOM 964 C C . PRO A 1 131 ? -0.486 5.722 -10.509 1.00 96.31 131 PRO A C 1
ATOM 966 O O . PRO A 1 131 ? 0.598 6.236 -10.780 1.00 96.31 131 PRO A O 1
ATOM 969 N N . LEU A 1 132 ? -0.638 4.404 -10.386 1.00 96.56 132 LEU A N 1
ATOM 970 C CA . LEU A 1 132 ? 0.451 3.435 -10.534 1.00 96.56 132 LEU A CA 1
ATOM 971 C C . LEU A 1 132 ? 1.147 3.521 -11.903 1.00 96.56 132 LEU A C 1
ATOM 973 O O . LEU A 1 132 ? 0.532 3.869 -12.918 1.00 96.56 132 LEU A O 1
ATOM 977 N N . TYR A 1 133 ? 2.421 3.124 -11.948 1.00 96.25 133 TYR A N 1
ATOM 978 C CA . TYR A 1 133 ? 3.149 2.976 -13.206 1.00 96.25 133 TYR A CA 1
ATOM 979 C C . TYR A 1 133 ? 2.512 1.891 -14.076 1.00 96.25 133 TYR A C 1
ATOM 981 O O . TYR A 1 133 ? 2.205 0.799 -13.611 1.00 96.25 133 TYR A O 1
ATOM 989 N N . LEU A 1 134 ? 2.343 2.176 -15.365 1.00 94.50 134 LEU A N 1
ATOM 990 C CA . LEU A 1 134 ? 1.825 1.229 -16.362 1.00 94.50 134 LEU A CA 1
ATOM 991 C C . LEU A 1 134 ? 2.910 0.747 -17.324 1.00 94.50 134 LEU A C 1
ATOM 993 O O . LEU A 1 134 ? 2.694 -0.184 -18.099 1.00 94.50 134 LEU A O 1
ATOM 997 N N . ASN A 1 135 ? 4.072 1.397 -17.308 1.00 94.25 135 ASN A N 1
ATOM 998 C CA . ASN A 1 135 ? 5.217 1.023 -18.114 1.00 94.25 135 ASN A CA 1
ATOM 999 C C . ASN A 1 135 ? 6.495 1.168 -17.294 1.00 94.25 135 ASN A C 1
ATOM 1001 O O . ASN A 1 135 ? 6.736 2.224 -16.718 1.00 94.25 135 ASN A O 1
ATOM 1005 N N . CYS A 1 136 ? 7.344 0.145 -17.319 1.00 93.00 136 CYS A N 1
ATOM 1006 C CA . CYS A 1 136 ? 8.596 0.144 -16.569 1.00 93.00 136 CYS A CA 1
ATOM 1007 C C . CYS A 1 136 ? 9.546 1.291 -16.971 1.00 93.00 136 CYS A C 1
ATOM 1009 O O . CYS A 1 136 ? 10.304 1.789 -16.155 1.00 93.00 136 CYS A O 1
ATOM 1011 N N . SER A 1 137 ? 9.415 1.839 -18.185 1.00 93.75 137 SER A N 1
ATOM 1012 C CA . SER A 1 137 ? 10.144 3.048 -18.613 1.00 93.75 137 SER A CA 1
ATOM 1013 C C . SER A 1 137 ? 9.768 4.319 -17.830 1.00 93.75 137 SER A C 1
ATOM 1015 O O . SER A 1 137 ? 10.418 5.348 -18.002 1.00 93.75 137 SER A O 1
ATOM 1017 N N . GLN A 1 138 ? 8.681 4.294 -17.050 1.00 94.50 138 GLN A N 1
ATOM 1018 C CA . GLN A 1 138 ? 8.295 5.376 -16.139 1.00 94.50 138 GLN A CA 1
ATOM 1019 C C . GLN A 1 138 ? 9.041 5.292 -14.804 1.00 94.50 138 GLN A C 1
ATOM 1021 O O . GLN A 1 138 ? 9.161 6.313 -14.127 1.00 94.50 138 GLN A O 1
ATOM 1026 N N . VAL A 1 139 ? 9.535 4.105 -14.438 1.00 95.19 139 VAL A N 1
ATOM 1027 C CA . VAL A 1 139 ? 10.305 3.892 -13.216 1.00 95.19 139 VAL A CA 1
ATOM 1028 C C . VAL A 1 139 ? 11.699 4.473 -13.430 1.00 95.19 139 VAL A C 1
ATOM 1030 O O . VAL A 1 139 ? 12.367 4.213 -14.432 1.00 95.19 139 VAL A O 1
ATOM 1033 N N . VAL A 1 140 ? 12.113 5.349 -12.518 1.00 95.31 140 VAL A N 1
ATOM 1034 C CA . VAL A 1 140 ? 13.417 6.012 -12.587 1.00 95.31 140 VAL A CA 1
ATOM 1035 C C . VAL A 1 140 ? 14.477 5.169 -11.884 1.00 95.31 140 VAL A C 1
ATOM 1037 O O . VAL A 1 140 ? 14.179 4.482 -10.915 1.00 95.31 140 VAL A O 1
ATOM 1040 N N . TYR A 1 141 ? 15.732 5.297 -12.322 1.00 94.31 141 TYR A N 1
ATOM 1041 C CA . TYR A 1 141 ? 16.875 4.561 -11.763 1.00 94.31 141 TYR A CA 1
ATOM 1042 C C . TYR A 1 141 ? 17.020 4.693 -10.238 1.00 94.31 141 TYR A C 1
ATOM 1044 O O . TYR A 1 141 ? 17.464 3.767 -9.578 1.00 94.31 141 TYR A O 1
ATOM 1052 N N . ASP A 1 142 ? 16.645 5.837 -9.657 1.00 93.88 142 ASP A N 1
ATOM 1053 C CA . ASP A 1 142 ? 16.736 6.028 -8.205 1.00 93.88 142 ASP A CA 1
ATOM 1054 C C . ASP A 1 142 ? 15.717 5.187 -7.415 1.00 93.88 142 ASP A C 1
ATOM 1056 O O . ASP A 1 142 ? 15.862 5.087 -6.197 1.00 93.88 142 ASP A O 1
ATOM 1060 N N . VAL A 1 143 ? 14.685 4.653 -8.073 1.00 94.75 143 VAL A N 1
ATOM 1061 C CA . VAL A 1 143 ? 13.612 3.833 -7.484 1.00 94.75 143 VAL A CA 1
ATOM 1062 C C . VAL A 1 143 ? 13.808 2.349 -7.797 1.00 94.75 143 VAL A C 1
ATOM 1064 O O . VAL A 1 143 ? 13.492 1.526 -6.956 1.00 94.75 143 VAL A O 1
ATOM 1067 N N . ASP A 1 144 ? 14.334 2.024 -8.976 1.00 95.62 144 ASP A N 1
ATOM 1068 C CA . ASP A 1 144 ? 14.665 0.658 -9.403 1.00 95.62 144 ASP A CA 1
ATOM 1069 C C . ASP A 1 144 ? 16.056 0.667 -10.085 1.00 95.62 144 ASP A C 1
ATOM 1071 O O . ASP A 1 144 ? 16.163 0.836 -11.309 1.00 95.62 144 ASP A O 1
ATOM 1075 N N . PRO A 1 145 ? 17.148 0.638 -9.294 1.00 94.44 145 PRO A N 1
ATOM 1076 C CA . PRO A 1 145 ? 18.519 0.608 -9.798 1.00 94.44 145 PRO A CA 1
ATOM 1077 C C . PRO A 1 145 ? 18.871 -0.574 -10.703 1.00 94.44 145 PRO A C 1
ATOM 1079 O O . PRO A 1 145 ? 19.742 -0.420 -11.572 1.00 94.44 145 PRO A O 1
ATOM 1082 N N . ASP A 1 146 ? 18.273 -1.748 -10.495 1.00 93.38 146 ASP A N 1
ATOM 1083 C CA . ASP A 1 146 ? 18.592 -2.946 -11.277 1.00 93.38 146 ASP A CA 1
ATOM 1084 C C . ASP A 1 146 ? 17.733 -3.084 -12.554 1.00 93.38 146 ASP A C 1
ATOM 1086 O O . ASP A 1 146 ? 18.136 -3.766 -13.507 1.00 93.38 146 ASP A O 1
ATOM 1090 N N . GLY A 1 147 ? 16.632 -2.331 -12.632 1.00 93.44 147 GLY A N 1
ATOM 1091 C CA . GLY A 1 147 ? 15.755 -2.210 -13.790 1.00 93.44 147 GLY A CA 1
ATOM 1092 C C . GLY A 1 147 ? 14.884 -3.440 -14.021 1.00 93.44 147 GLY A C 1
ATOM 1093 O O . GLY A 1 147 ? 14.522 -3.710 -15.176 1.00 93.44 147 GLY A O 1
ATOM 1094 N N . ASN A 1 148 ? 14.607 -4.223 -12.978 1.00 92.56 148 ASN A N 1
ATOM 1095 C CA . ASN A 1 148 ? 13.813 -5.447 -13.059 1.00 92.56 148 ASN A CA 1
ATOM 1096 C C . ASN A 1 148 ? 12.289 -5.196 -12.948 1.00 92.56 148 ASN A C 1
ATOM 1098 O O . ASN A 1 148 ? 11.511 -6.138 -13.116 1.00 92.56 148 ASN A O 1
ATOM 1102 N N . CYS A 1 149 ? 11.869 -3.938 -12.754 1.00 94.19 149 CYS A N 1
ATOM 1103 C CA . CYS A 1 149 ? 10.485 -3.482 -12.590 1.00 94.19 149 CYS A CA 1
ATOM 1104 C C . CYS A 1 149 ? 9.808 -3.924 -11.279 1.00 94.19 149 CYS A C 1
ATOM 1106 O O . CYS A 1 149 ? 8.596 -3.765 -11.124 1.00 94.19 149 CYS A O 1
ATOM 1108 N N . ILE A 1 150 ? 10.575 -4.439 -10.328 1.00 94.31 150 ILE A N 1
ATOM 1109 C CA . ILE A 1 150 ? 10.240 -4.546 -8.912 1.00 94.31 150 ILE A CA 1
ATOM 1110 C C . ILE A 1 150 ? 10.911 -3.345 -8.261 1.00 94.31 150 ILE A C 1
ATOM 1112 O O . ILE A 1 150 ? 12.101 -3.118 -8.429 1.00 94.31 150 ILE A O 1
ATOM 1116 N N . LEU A 1 151 ? 10.122 -2.491 -7.622 1.00 96.31 151 LEU A N 1
ATOM 1117 C CA . LEU A 1 151 ? 10.662 -1.247 -7.101 1.00 96.31 151 LEU A CA 1
ATOM 1118 C C . LEU A 1 151 ? 11.499 -1.514 -5.838 1.00 96.31 151 LEU A C 1
ATOM 1120 O O . LEU A 1 151 ? 10.935 -1.897 -4.819 1.00 96.31 151 LEU A O 1
ATOM 1124 N N . ASP A 1 152 ? 12.788 -1.168 -5.886 1.00 94.94 152 ASP A N 1
ATOM 1125 C CA . ASP A 1 152 ? 13.732 -1.147 -4.749 1.00 94.94 152 ASP A CA 1
ATOM 1126 C C . ASP A 1 152 ? 13.503 0.051 -3.798 1.00 94.94 152 ASP A C 1
ATOM 1128 O O . ASP A 1 152 ? 14.304 0.338 -2.909 1.00 94.94 152 ASP A O 1
ATOM 1132 N N . LYS A 1 153 ? 12.436 0.830 -4.019 1.00 95.19 153 LYS A N 1
ATOM 1133 C CA . LYS A 1 153 ? 11.913 1.839 -3.090 1.00 95.19 153 LYS A CA 1
ATOM 1134 C C . LYS A 1 153 ? 10.401 1.882 -3.180 1.00 95.19 153 LYS A C 1
ATOM 1136 O O . LYS A 1 153 ? 9.867 1.886 -4.293 1.00 95.19 153 LYS A O 1
ATOM 1141 N N . PRO A 1 154 ? 9.685 2.055 -2.064 1.00 96.38 154 PRO A N 1
ATOM 1142 C CA . PRO A 1 154 ? 8.239 2.049 -2.115 1.00 96.38 154 PRO A CA 1
ATOM 1143 C C . PRO A 1 154 ? 7.686 3.217 -2.946 1.00 96.38 154 PRO A C 1
ATOM 1145 O O . PRO A 1 154 ? 8.193 4.345 -2.948 1.00 96.38 154 PRO A O 1
ATOM 1148 N N . PHE A 1 155 ? 6.589 2.946 -3.646 1.00 97.50 155 PHE A N 1
ATOM 1149 C CA . PHE A 1 155 ? 5.775 3.932 -4.332 1.00 97.50 155 PHE A CA 1
ATOM 1150 C C . PHE A 1 155 ? 5.060 4.806 -3.295 1.00 97.50 155 PHE A C 1
ATOM 1152 O O . PHE A 1 155 ? 4.149 4.358 -2.594 1.00 97.50 155 PHE A O 1
ATOM 1159 N N . LEU A 1 156 ? 5.473 6.071 -3.206 1.00 97.56 156 LEU A N 1
ATOM 1160 C CA . LEU A 1 156 ? 4.884 7.035 -2.283 1.00 97.56 156 LEU A CA 1
ATOM 1161 C C . LEU A 1 156 ? 3.536 7.541 -2.800 1.00 97.56 156 LEU A C 1
ATOM 1163 O O . LEU A 1 156 ? 3.449 8.098 -3.895 1.00 97.56 156 LEU A O 1
ATOM 1167 N N . LEU A 1 157 ? 2.491 7.401 -1.983 1.00 97.50 157 LEU A N 1
ATOM 1168 C CA . LEU A 1 157 ? 1.184 7.980 -2.278 1.00 97.50 157 LEU A CA 1
ATOM 1169 C C . LEU A 1 157 ? 1.263 9.509 -2.364 1.00 97.50 157 LEU A C 1
ATOM 1171 O O . LEU A 1 157 ? 1.716 10.179 -1.435 1.00 97.50 157 LEU A O 1
ATOM 1175 N N . ASP A 1 158 ? 0.748 10.058 -3.465 1.00 95.62 158 ASP A N 1
ATOM 1176 C CA . ASP A 1 158 ? 0.722 11.496 -3.729 1.00 95.62 158 ASP A CA 1
ATOM 1177 C C . ASP A 1 158 ? -0.717 12.027 -3.693 1.00 95.62 158 ASP A C 1
ATOM 1179 O O . ASP A 1 158 ? -1.527 11.807 -4.601 1.00 95.62 158 ASP A O 1
ATOM 1183 N N . GLU A 1 159 ? -1.039 12.771 -2.634 1.00 96.31 159 GLU A N 1
ATOM 1184 C CA . GLU A 1 159 ? -2.362 13.375 -2.461 1.00 96.31 159 GLU A CA 1
ATOM 1185 C C . GLU A 1 159 ? -2.690 14.424 -3.534 1.00 96.31 159 GLU A C 1
ATOM 1187 O O . GLU A 1 159 ? -3.863 14.650 -3.842 1.00 96.31 159 GLU A O 1
ATOM 1192 N N . SER A 1 160 ? -1.681 15.046 -4.153 1.00 96.81 160 SER A N 1
ATOM 1193 C CA . SER A 1 160 ? -1.889 15.988 -5.259 1.00 96.81 160 SER A CA 1
ATOM 1194 C C . SER A 1 160 ? -2.332 15.296 -6.551 1.00 96.81 160 SER A C 1
ATOM 1196 O O . SER A 1 160 ? -2.937 15.936 -7.414 1.00 96.81 160 SER A O 1
ATOM 1198 N N . MET A 1 161 ? -2.103 13.984 -6.643 1.00 95.56 161 MET A N 1
ATOM 1199 C CA . MET A 1 161 ? -2.476 13.134 -7.772 1.00 95.56 161 MET A CA 1
ATOM 1200 C C . MET A 1 161 ? -3.736 12.294 -7.509 1.00 95.56 161 MET A C 1
ATOM 1202 O O . MET A 1 161 ? -4.123 11.483 -8.347 1.00 95.56 161 MET A O 1
ATOM 1206 N N . GLY A 1 162 ? -4.415 12.523 -6.381 1.00 96.19 162 GLY A N 1
ATOM 1207 C CA . GLY A 1 162 ? -5.710 11.916 -6.063 1.00 96.19 162 GLY A CA 1
ATOM 1208 C C . GLY A 1 162 ? -5.661 10.760 -5.067 1.00 96.19 162 GLY A C 1
ATOM 1209 O O . GLY A 1 162 ? -6.726 10.253 -4.697 1.00 96.19 162 GLY A O 1
ATOM 1210 N N . SER A 1 163 ? -4.475 10.367 -4.597 1.00 97.88 163 SER A N 1
ATOM 1211 C CA . SER A 1 163 ? -4.351 9.390 -3.514 1.00 97.88 163 SER A CA 1
ATOM 1212 C C . SER A 1 163 ? -4.768 10.009 -2.179 1.00 97.88 163 SER A C 1
ATOM 1214 O O . SER A 1 163 ? -4.865 11.228 -2.031 1.00 97.88 163 SER A O 1
ATOM 1216 N N . LYS A 1 164 ? -5.028 9.175 -1.180 1.00 98.56 164 LYS A N 1
ATOM 1217 C CA . LYS A 1 164 ? -5.315 9.606 0.189 1.00 98.56 164 LYS A CA 1
ATOM 1218 C C . LYS A 1 164 ? -4.355 8.913 1.132 1.00 98.56 164 LYS A C 1
ATOM 1220 O O . LYS A 1 164 ? -4.197 7.699 1.078 1.00 98.56 164 LYS A O 1
ATOM 1225 N N . ASN A 1 165 ? -3.738 9.695 2.009 1.00 97.94 165 ASN A N 1
ATOM 1226 C CA . ASN A 1 165 ? -2.821 9.160 3.001 1.00 97.94 165 ASN A CA 1
ATOM 1227 C C . ASN A 1 165 ? -3.608 8.364 4.069 1.00 97.94 165 ASN A C 1
ATOM 1229 O O . ASN A 1 165 ? -4.482 8.952 4.723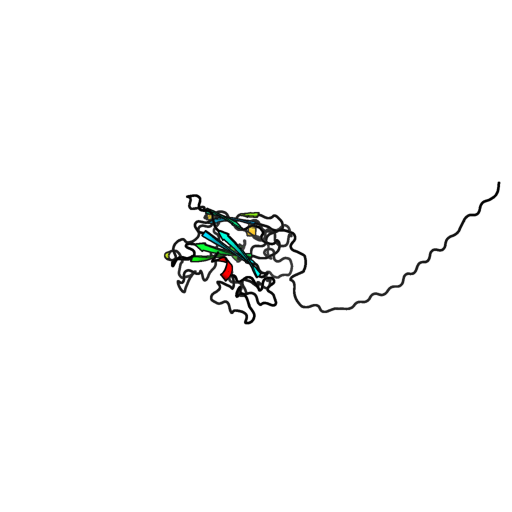 1.00 97.94 165 ASN A O 1
ATOM 1233 N N . PRO A 1 166 ? -3.346 7.056 4.252 1.00 97.81 166 PRO A N 1
ATOM 1234 C CA . PRO A 1 166 ? -4.072 6.231 5.216 1.00 97.81 166 PRO A CA 1
ATOM 1235 C C . PRO A 1 166 ? -3.818 6.658 6.665 1.00 97.81 166 PRO A C 1
ATOM 1237 O O . PRO A 1 166 ? -4.745 6.617 7.468 1.00 97.81 166 PRO A O 1
ATOM 1240 N N . LEU A 1 167 ? -2.641 7.207 6.984 1.00 96.75 167 LEU A N 1
ATOM 1241 C CA . LEU A 1 167 ? -2.313 7.679 8.334 1.00 96.75 167 LEU A CA 1
ATOM 1242 C C . LEU A 1 167 ? -3.250 8.785 8.840 1.00 96.75 167 LEU A C 1
ATOM 1244 O O . LEU A 1 167 ? -3.432 8.956 10.036 1.00 96.75 167 LEU A O 1
ATOM 1248 N N . LYS A 1 168 ? -3.865 9.562 7.938 1.00 97.56 168 LYS A N 1
ATOM 1249 C CA . LYS A 1 168 ? -4.852 10.597 8.310 1.00 97.56 168 LYS A CA 1
ATOM 1250 C C . LYS A 1 168 ? -6.220 10.014 8.672 1.00 97.56 168 LYS A C 1
ATOM 1252 O O . LYS A 1 168 ? -7.101 10.749 9.115 1.00 97.56 168 LYS A O 1
ATOM 1257 N N . GLN A 1 169 ? -6.418 8.731 8.391 1.00 97.38 169 GLN A N 1
ATOM 1258 C CA . GLN A 1 169 ? -7.647 7.980 8.626 1.00 97.38 169 GLN A CA 1
ATOM 1259 C C . GLN A 1 169 ? -7.484 6.980 9.775 1.00 97.38 169 GLN A C 1
ATOM 1261 O O . GLN A 1 169 ? -8.499 6.515 10.287 1.00 97.38 169 GLN A O 1
ATOM 1266 N N . MET A 1 170 ? -6.241 6.657 10.144 1.00 95.12 170 MET A N 1
ATOM 1267 C CA . MET A 1 170 ? -5.852 5.719 11.196 1.00 95.12 170 MET A CA 1
ATOM 1268 C C . MET A 1 170 ? -5.636 6.419 12.544 1.00 95.12 170 MET A C 1
ATOM 1270 O O . MET A 1 170 ? -5.333 7.609 12.586 1.00 95.12 170 MET A O 1
ATOM 1274 N N . ASP A 1 171 ? -5.848 5.647 13.604 1.00 93.19 171 ASP A N 1
ATOM 1275 C CA . ASP A 1 171 ? -5.598 5.938 15.025 1.00 93.19 171 ASP A CA 1
ATOM 1276 C C . ASP A 1 171 ? -5.371 4.557 15.659 1.00 93.19 171 ASP A C 1
ATOM 1278 O O . ASP A 1 171 ? -6.299 3.928 16.186 1.00 93.19 171 ASP A O 1
ATOM 1282 N N . ALA A 1 172 ? -4.209 3.967 15.366 1.00 90.62 172 ALA A N 1
ATOM 1283 C CA . ALA A 1 172 ? -3.995 2.530 15.548 1.00 90.62 172 ALA A CA 1
ATOM 1284 C C . ALA A 1 172 ? -3.885 2.124 17.026 1.00 90.62 172 ALA A C 1
ATOM 1286 O O . ALA A 1 172 ? -4.300 1.024 17.404 1.00 90.62 172 ALA A O 1
ATOM 1287 N N . ASP A 1 173 ? -3.367 3.006 17.876 1.00 88.38 173 ASP A N 1
ATOM 1288 C CA . ASP A 1 173 ? -3.256 2.797 19.319 1.00 88.38 173 ASP A CA 1
ATOM 1289 C C . ASP A 1 173 ? -4.459 3.368 20.103 1.00 88.38 173 ASP A C 1
ATOM 1291 O O . ASP A 1 173 ? -4.578 3.129 21.310 1.00 88.38 173 ASP A O 1
ATOM 1295 N N . ASN A 1 174 ? -5.418 3.987 19.402 1.00 90.00 174 ASN A N 1
ATOM 1296 C CA . ASN A 1 174 ? -6.682 4.509 19.922 1.00 90.00 174 ASN A CA 1
ATOM 1297 C C . ASN A 1 174 ? -6.495 5.619 20.971 1.00 90.00 174 ASN A C 1
ATOM 1299 O O . ASN A 1 174 ? -7.242 5.695 21.962 1.00 90.00 174 ASN A O 1
ATOM 1303 N N . ASP A 1 175 ? -5.506 6.485 20.773 1.00 89.69 175 ASP A N 1
ATOM 1304 C CA . ASP A 1 175 ? -5.205 7.600 21.668 1.00 89.69 175 ASP A CA 1
ATOM 1305 C C 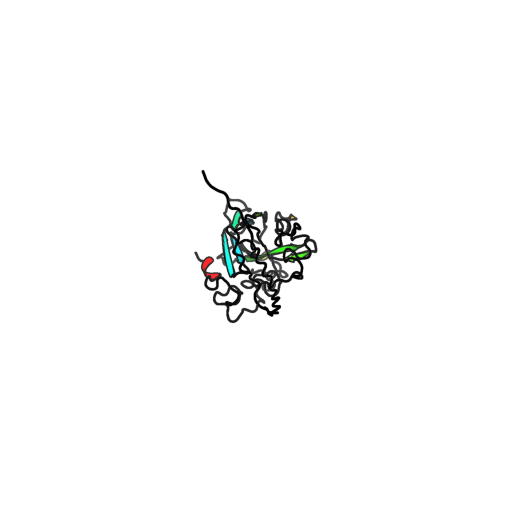. ASP A 1 175 ? -5.954 8.904 21.295 1.00 89.69 175 ASP A C 1
ATOM 1307 O O . ASP A 1 175 ? -6.000 9.855 22.090 1.00 89.69 175 ASP A O 1
ATOM 1311 N N . ASN A 1 176 ? -6.707 8.890 20.185 1.00 92.06 176 ASN A N 1
ATOM 1312 C CA . ASN A 1 176 ? -7.446 10.005 19.568 1.00 92.06 176 ASN A CA 1
ATOM 1313 C C . ASN A 1 176 ? -6.576 11.016 18.804 1.00 92.06 176 ASN A C 1
ATOM 1315 O O . ASN A 1 176 ? -7.034 12.134 18.513 1.00 92.06 176 ASN A O 1
ATOM 1319 N N . ILE A 1 177 ? -5.347 10.652 18.464 1.00 92.62 177 ILE A N 1
ATOM 1320 C CA . ILE A 1 177 ? -4.472 11.348 17.530 1.00 92.62 177 ILE A CA 1
ATOM 1321 C C . ILE A 1 177 ? -4.390 10.477 16.275 1.00 92.62 177 ILE A C 1
ATOM 1323 O O . ILE A 1 177 ? -4.330 9.262 16.341 1.00 92.62 177 ILE A O 1
ATOM 1327 N N . ASN A 1 178 ? -4.469 11.094 15.092 1.00 95.00 178 ASN A N 1
ATOM 1328 C CA . ASN A 1 178 ? -4.277 10.306 13.876 1.00 95.00 178 ASN A CA 1
ATOM 1329 C C . ASN A 1 178 ? -2.789 10.044 13.653 1.00 95.00 178 ASN A C 1
ATOM 1331 O O . ASN A 1 178 ? -1.972 10.959 13.817 1.00 95.00 178 ASN A O 1
ATOM 1335 N N . ASP A 1 179 ? -2.471 8.849 13.167 1.00 93.94 179 ASP A N 1
ATOM 1336 C CA . ASP A 1 179 ? -1.102 8.355 12.990 1.00 93.94 179 ASP A CA 1
ATOM 1337 C C . ASP A 1 179 ? -0.233 9.277 12.102 1.00 93.94 179 ASP A C 1
ATOM 1339 O O . ASP A 1 179 ? 0.997 9.254 12.169 1.00 93.94 179 ASP A O 1
ATOM 1343 N N . TYR A 1 180 ? -0.849 10.136 11.273 1.00 96.25 180 TYR A N 1
ATOM 1344 C CA . TYR A 1 180 ? -0.132 11.086 10.411 1.00 96.25 180 TYR A CA 1
ATOM 1345 C C . TYR A 1 180 ? 0.600 12.167 11.211 1.00 96.25 180 TYR A C 1
ATOM 1347 O O . TYR A 1 180 ? 1.678 12.603 10.800 1.00 96.25 180 TYR A O 1
ATOM 1355 N N . VAL A 1 181 ? 0.016 12.633 12.319 1.00 94.94 181 VAL A N 1
ATOM 1356 C CA . VAL A 1 181 ? 0.621 13.654 13.195 1.00 94.94 181 VAL A CA 1
ATOM 1357 C C . VAL A 1 181 ? 1.116 13.092 14.520 1.00 94.94 181 VAL A C 1
ATOM 1359 O O . VAL A 1 181 ? 1.787 13.821 15.256 1.00 94.94 181 VAL A O 1
ATOM 1362 N N . ASP A 1 182 ? 0.770 11.846 14.830 1.00 90.81 182 ASP A N 1
ATOM 1363 C CA . ASP A 1 182 ? 1.253 11.174 16.024 1.00 90.81 182 ASP A CA 1
ATOM 1364 C C . ASP A 1 182 ? 2.778 11.033 15.982 1.00 90.81 182 ASP A C 1
ATOM 1366 O O . ASP A 1 182 ? 3.363 10.754 14.943 1.00 90.81 182 ASP A O 1
ATOM 1370 N N . SER A 1 183 ? 3.430 11.260 17.118 1.00 86.62 183 SER A N 1
ATOM 1371 C CA . SER A 1 183 ? 4.867 11.052 17.287 1.00 86.62 183 SER A CA 1
ATOM 1372 C C . SER A 1 183 ? 5.278 9.586 17.353 1.00 86.62 183 SER A C 1
ATOM 1374 O O . SER A 1 183 ? 6.456 9.295 17.154 1.00 86.62 183 SER A O 1
ATOM 1376 N N . ASP A 1 184 ? 4.353 8.689 17.690 1.00 83.88 184 ASP A N 1
ATOM 1377 C CA . ASP A 1 184 ? 4.600 7.252 17.654 1.00 83.88 184 ASP A CA 1
ATOM 1378 C C . ASP A 1 184 ? 3.867 6.554 16.509 1.00 83.88 184 ASP A C 1
ATOM 1380 O O . ASP A 1 184 ? 3.950 5.340 16.421 1.00 83.88 184 ASP A O 1
ATOM 1384 N N . HIS A 1 185 ? 3.206 7.294 15.614 1.00 85.31 185 HIS A N 1
ATOM 1385 C CA . HIS A 1 185 ? 2.570 6.764 14.403 1.00 85.31 185 HIS A CA 1
ATOM 1386 C C . HIS A 1 185 ? 1.637 5.564 14.649 1.00 85.31 185 HIS A C 1
ATOM 1388 O O . HIS A 1 185 ? 1.571 4.659 13.814 1.00 85.31 185 HIS A O 1
ATOM 1394 N N . GLY A 1 186 ? 0.944 5.536 15.792 1.00 80.38 186 GLY A N 1
ATOM 1395 C CA . GLY A 1 186 ? 0.020 4.459 16.142 1.00 80.38 186 GLY A CA 1
ATOM 1396 C C . GLY A 1 186 ? 0.714 3.202 16.687 1.00 80.38 186 GLY A C 1
ATOM 1397 O O . GLY A 1 186 ? 0.111 2.128 16.776 1.00 80.38 186 GLY A O 1
ATOM 1398 N N . TYR A 1 187 ? 1.995 3.302 17.055 1.00 76.69 187 TYR A N 1
ATOM 1399 C CA . TYR A 1 187 ? 2.730 2.244 17.755 1.00 76.69 187 TYR A CA 1
ATOM 1400 C C . TYR A 1 187 ? 2.514 2.301 19.278 1.00 76.69 187 TYR A C 1
ATOM 1402 O O . TYR A 1 187 ? 2.847 1.347 19.992 1.00 76.69 187 TYR A O 1
ATOM 1410 N N . GLY A 1 188 ? 1.954 3.393 19.791 1.00 70.12 188 GLY A N 1
ATOM 1411 C CA . GLY A 1 188 ? 1.598 3.581 21.188 1.00 70.12 188 GLY A CA 1
ATOM 1412 C C . GLY A 1 188 ? 2.754 3.988 22.107 1.00 70.12 188 GLY A C 1
ATOM 1413 O O . GLY A 1 188 ? 3.943 3.786 21.810 1.00 70.12 188 GLY A O 1
ATOM 1414 N N . PRO A 1 189 ? 2.434 4.517 23.302 1.00 59.16 189 PRO A N 1
ATOM 1415 C CA . PRO A 1 189 ? 3.397 5.200 24.152 1.00 59.16 189 PRO A CA 1
ATOM 1416 C C . PRO A 1 189 ? 4.479 4.255 24.689 1.00 59.16 189 PRO A C 1
ATOM 1418 O O . PRO A 1 189 ? 4.222 3.347 25.481 1.00 59.16 189 PRO A O 1
ATOM 1421 N N . GLY A 1 190 ? 5.733 4.525 24.315 1.00 58.31 190 GLY A N 1
ATOM 1422 C CA . GLY A 1 190 ? 6.915 3.789 24.785 1.00 58.31 190 GLY A CA 1
ATOM 1423 C C . GLY A 1 190 ? 7.440 2.721 23.824 1.00 58.31 190 GLY A C 1
ATOM 1424 O O . GLY A 1 190 ? 8.467 2.113 24.122 1.00 58.31 190 GLY A O 1
ATOM 1425 N N . SER A 1 191 ? 6.797 2.542 22.669 1.00 57.81 191 SER A N 1
ATOM 1426 C CA . SER A 1 191 ? 7.314 1.748 21.544 1.00 57.81 191 SER A CA 1
ATOM 1427 C C . SER A 1 191 ? 8.523 2.403 20.858 1.00 57.81 191 SER A C 1
ATOM 1429 O O . SER A 1 191 ? 9.254 1.745 20.125 1.00 57.81 191 SER A O 1
ATOM 1431 N N . GLY A 1 192 ? 8.757 3.702 21.094 1.00 55.25 192 GLY A N 1
ATOM 1432 C CA . GLY A 1 192 ? 9.845 4.448 20.455 1.00 55.25 192 GLY A CA 1
ATOM 1433 C C . GLY A 1 192 ? 9.741 4.472 18.927 1.00 55.25 192 GLY A C 1
ATOM 1434 O O . GLY A 1 192 ? 10.763 4.656 18.273 1.00 55.25 192 GLY A O 1
ATOM 1435 N N . GLY A 1 193 ? 8.543 4.233 18.380 1.00 53.25 193 GLY A N 1
ATOM 1436 C CA . GLY A 1 193 ? 8.309 4.109 16.944 1.00 53.25 193 GLY A CA 1
ATOM 1437 C C . GLY A 1 193 ? 8.793 2.794 16.321 1.00 53.25 193 GLY A C 1
ATOM 1438 O O . GLY A 1 193 ? 8.813 2.688 15.103 1.00 53.25 193 GLY A O 1
ATOM 1439 N N . MET A 1 194 ? 9.214 1.800 17.117 1.00 49.38 194 MET A N 1
ATOM 1440 C CA . MET A 1 194 ? 9.783 0.546 16.610 1.00 49.38 194 MET A CA 1
ATOM 1441 C C . MET A 1 194 ? 9.062 -0.670 17.199 1.00 49.38 194 MET A C 1
ATOM 1443 O O . MET A 1 194 ? 9.380 -1.135 18.296 1.00 49.38 194 MET A O 1
ATOM 1447 N N . TYR A 1 195 ? 8.116 -1.229 16.444 1.00 57.50 195 TYR A N 1
ATOM 1448 C CA . TYR A 1 195 ? 7.807 -2.653 16.569 1.00 57.50 195 TYR A CA 1
ATOM 1449 C C . TYR A 1 195 ? 8.860 -3.479 15.827 1.00 57.50 195 TYR A C 1
ATOM 1451 O O . TYR A 1 195 ? 9.534 -2.992 14.923 1.00 57.50 195 TYR A O 1
ATOM 1459 N N . ASN A 1 196 ? 8.995 -4.747 16.218 1.00 63.59 196 ASN A N 1
ATOM 1460 C CA . ASN A 1 196 ? 9.663 -5.737 15.382 1.00 63.59 196 ASN A CA 1
ATOM 1461 C C . ASN A 1 196 ? 8.767 -5.978 14.164 1.00 63.59 196 ASN A C 1
ATOM 1463 O O . ASN A 1 196 ? 7.817 -6.757 14.251 1.00 63.59 196 ASN A O 1
ATOM 1467 N N . ASN A 1 197 ? 9.023 -5.234 13.095 1.00 79.38 197 ASN A N 1
ATOM 1468 C CA . ASN A 1 197 ? 8.302 -5.338 11.845 1.00 79.38 197 ASN A CA 1
ATOM 1469 C C . ASN A 1 197 ? 8.655 -6.672 11.188 1.00 79.38 197 ASN A C 1
ATOM 1471 O O . ASN A 1 197 ? 9.741 -6.850 10.644 1.00 79.38 197 ASN A O 1
ATOM 1475 N N . LEU A 1 198 ? 7.761 -7.649 11.327 1.00 86.12 198 LEU A N 1
ATOM 1476 C CA . LEU A 1 198 ? 8.025 -8.994 10.829 1.00 86.12 198 LEU A CA 1
ATOM 1477 C C . LEU A 1 198 ? 7.988 -9.065 9.306 1.00 86.12 198 LEU A C 1
ATOM 1479 O O . LEU A 1 198 ? 8.610 -9.975 8.777 1.00 86.12 198 LEU A O 1
ATOM 1483 N N . GLN A 1 199 ? 7.310 -8.122 8.639 1.00 89.69 199 GLN A N 1
ATOM 1484 C CA . GLN A 1 199 ? 7.189 -8.102 7.182 1.00 89.69 199 GLN A CA 1
ATOM 1485 C C . GLN A 1 199 ? 8.074 -7.092 6.467 1.00 89.69 199 GLN A C 1
ATOM 1487 O O . GLN A 1 199 ? 8.135 -7.153 5.253 1.00 89.69 199 GLN A O 1
ATOM 1492 N N . ASP A 1 200 ? 8.760 -6.203 7.170 1.00 89.81 200 ASP A N 1
ATOM 1493 C CA . ASP A 1 200 ? 9.724 -5.258 6.592 1.00 89.81 200 ASP A CA 1
ATOM 1494 C C . ASP A 1 200 ? 10.851 -5.097 7.626 1.00 89.81 200 ASP A C 1
ATOM 1496 O O . ASP A 1 200 ? 10.822 -4.268 8.541 1.00 89.81 200 ASP A O 1
ATOM 1500 N N . GLN A 1 201 ? 11.754 -6.081 7.599 1.00 87.69 201 GLN A N 1
ATOM 1501 C CA . GLN A 1 201 ? 12.708 -6.347 8.676 1.00 87.69 201 GLN A CA 1
ATOM 1502 C C . GLN A 1 201 ? 13.755 -5.239 8.816 1.00 87.69 201 GLN A C 1
ATOM 1504 O O . GLN A 1 201 ? 14.235 -4.976 9.928 1.00 87.69 201 GLN A O 1
ATOM 1509 N N . ASP A 1 202 ? 14.159 -4.641 7.703 1.00 87.25 202 ASP A N 1
ATOM 1510 C CA . ASP A 1 202 ? 15.178 -3.602 7.665 1.00 87.25 202 ASP A CA 1
ATOM 1511 C C . ASP A 1 202 ? 14.589 -2.178 7.732 1.00 87.25 202 ASP A C 1
ATOM 1513 O O . ASP A 1 202 ? 15.319 -1.233 8.058 1.00 87.25 202 ASP A O 1
ATOM 1517 N N . GLY A 1 203 ? 13.266 -2.049 7.590 1.00 87.81 203 GLY A N 1
ATOM 1518 C CA . GLY A 1 203 ? 12.505 -0.829 7.820 1.00 87.81 203 GLY A CA 1
ATOM 1519 C C . GLY A 1 203 ? 12.536 0.139 6.643 1.00 87.81 203 GLY A C 1
ATOM 1520 O O . GLY A 1 203 ? 12.430 1.352 6.864 1.00 87.81 203 GLY A O 1
ATOM 1521 N N . ASP A 1 204 ? 12.738 -0.350 5.422 1.00 90.06 204 ASP A N 1
ATOM 1522 C CA . ASP A 1 204 ? 12.786 0.465 4.209 1.00 90.06 204 ASP A CA 1
ATOM 1523 C C . ASP A 1 204 ? 11.403 0.654 3.540 1.00 90.06 204 ASP A C 1
ATOM 1525 O O . ASP A 1 204 ? 11.228 1.524 2.672 1.00 90.06 204 ASP A O 1
ATOM 1529 N N . GLY A 1 205 ? 10.391 -0.076 4.022 1.00 90.75 205 GLY A N 1
ATOM 1530 C CA . GLY A 1 205 ? 9.008 -0.020 3.554 1.00 90.75 205 GLY A CA 1
ATOM 1531 C C . GLY A 1 205 ? 8.678 -0.994 2.421 1.00 90.75 205 GLY A C 1
ATOM 1532 O O . GLY A 1 205 ? 7.584 -0.892 1.850 1.00 90.75 205 GLY A O 1
ATOM 1533 N N . ILE A 1 206 ? 9.578 -1.919 2.088 1.00 93.75 206 ILE A N 1
ATOM 1534 C CA . ILE A 1 206 ? 9.365 -3.005 1.133 1.00 93.75 206 ILE A CA 1
ATOM 1535 C C . ILE A 1 206 ? 9.083 -4.298 1.906 1.00 93.75 206 ILE A C 1
ATOM 1537 O O . ILE A 1 206 ? 9.830 -4.668 2.804 1.00 93.75 206 ILE A O 1
ATOM 1541 N N . PRO A 1 207 ? 8.004 -5.034 1.580 1.00 94.06 207 PRO A N 1
ATOM 1542 C CA . PRO A 1 207 ? 7.772 -6.322 2.213 1.00 94.06 207 PRO A CA 1
ATOM 1543 C C . PRO A 1 207 ? 8.908 -7.308 1.931 1.00 94.06 207 PRO A C 1
ATOM 1545 O O . PRO A 1 207 ? 9.260 -7.478 0.766 1.00 94.06 207 PRO A O 1
ATOM 1548 N N . ASN A 1 208 ? 9.368 -8.042 2.948 1.00 92.12 208 ASN A N 1
ATOM 1549 C CA . ASN A 1 208 ? 10.444 -9.042 2.900 1.00 92.12 208 ASN A CA 1
ATOM 1550 C C . ASN A 1 208 ? 10.365 -9.977 1.678 1.00 92.12 208 ASN A C 1
ATOM 1552 O O . ASN A 1 208 ? 11.378 -10.382 1.117 1.00 92.12 208 ASN A O 1
ATOM 1556 N N . TYR A 1 209 ? 9.149 -10.334 1.251 1.00 90.88 209 TYR A N 1
ATOM 1557 C CA . TYR A 1 209 ? 8.916 -11.166 0.070 1.00 90.88 209 TYR A CA 1
ATOM 1558 C C . TYR A 1 209 ? 9.424 -10.539 -1.249 1.00 90.88 209 TYR A C 1
ATOM 1560 O O . TYR A 1 209 ? 9.864 -11.259 -2.148 1.00 90.88 209 TYR A O 1
ATOM 1568 N N . TYR A 1 210 ? 9.316 -9.215 -1.391 1.00 92.06 210 TYR A N 1
ATOM 1569 C CA . TYR A 1 210 ? 9.755 -8.441 -2.561 1.00 92.06 210 TYR A CA 1
ATOM 1570 C C . TYR A 1 210 ? 11.043 -7.654 -2.331 1.00 92.06 210 TYR A C 1
ATOM 1572 O O . TYR A 1 210 ? 11.539 -7.039 -3.271 1.00 92.06 210 TYR A O 1
ATOM 1580 N N . ASP A 1 211 ? 11.558 -7.670 -1.112 1.00 91.81 211 ASP A N 1
ATOM 1581 C CA . ASP A 1 211 ? 12.752 -6.947 -0.719 1.00 91.81 211 ASP A CA 1
ATOM 1582 C C . ASP A 1 211 ? 14.013 -7.662 -1.266 1.00 91.81 211 ASP A C 1
ATOM 1584 O O . ASP A 1 211 ? 14.265 -8.834 -0.949 1.00 91.81 211 ASP A O 1
ATOM 1588 N N . PRO A 1 212 ? 14.794 -7.002 -2.144 1.00 85.50 212 PRO A N 1
ATOM 1589 C CA . PRO A 1 212 ? 15.976 -7.590 -2.764 1.00 85.50 212 PRO A CA 1
ATOM 1590 C C . PRO A 1 212 ? 17.189 -7.690 -1.826 1.00 85.50 212 PRO A C 1
ATOM 1592 O O . PRO A 1 212 ? 18.086 -8.502 -2.099 1.00 85.50 212 PRO A O 1
ATOM 1595 N N . ASP A 1 213 ? 17.267 -6.880 -0.769 1.00 87.75 213 ASP A N 1
ATOM 1596 C CA . ASP A 1 213 ? 18.342 -6.897 0.225 1.00 87.75 213 ASP A CA 1
ATOM 1597 C C . ASP A 1 213 ? 17.944 -7.491 1.581 1.00 87.75 213 ASP A C 1
ATOM 1599 O O . ASP A 1 213 ? 18.827 -7.740 2.418 1.00 87.75 213 ASP A O 1
ATOM 1603 N N . PHE A 1 214 ? 16.684 -7.907 1.727 1.00 89.50 214 PHE A N 1
ATOM 1604 C CA . PHE A 1 214 ? 16.248 -8.823 2.774 1.00 89.50 214 PHE A CA 1
ATOM 1605 C C . PHE A 1 214 ? 17.064 -10.122 2.778 1.00 89.50 214 PHE A C 1
ATOM 1607 O O . PHE A 1 214 ? 17.360 -10.750 1.754 1.00 89.50 214 PHE A O 1
ATOM 1614 N N . VAL A 1 215 ? 17.408 -10.578 3.986 1.00 87.44 215 VAL A N 1
ATOM 1615 C CA . VAL A 1 215 ? 18.090 -11.855 4.210 1.00 87.44 215 VAL A CA 1
ATOM 1616 C C . VAL A 1 215 ? 17.096 -12.855 4.807 1.00 87.44 215 VAL A C 1
ATOM 1618 O O . VAL A 1 215 ? 16.826 -12.785 6.009 1.00 87.44 215 VAL A O 1
ATOM 1621 N N . PRO A 1 216 ? 16.617 -13.845 4.023 1.00 84.25 216 PRO A N 1
ATOM 1622 C CA . PRO A 1 216 ? 15.614 -14.793 4.487 1.00 84.25 216 PRO A CA 1
ATOM 1623 C C . PRO A 1 216 ? 16.042 -15.592 5.713 1.00 84.25 216 PRO A C 1
ATOM 1625 O O . PRO A 1 216 ? 17.199 -16.019 5.852 1.00 84.25 216 PRO A O 1
ATOM 1628 N N . TYR A 1 217 ? 15.074 -15.865 6.583 1.00 85.25 217 TYR A N 1
ATOM 1629 C CA . TYR A 1 217 ? 15.281 -16.751 7.716 1.00 85.25 217 TYR A CA 1
ATOM 1630 C C . TYR A 1 217 ? 1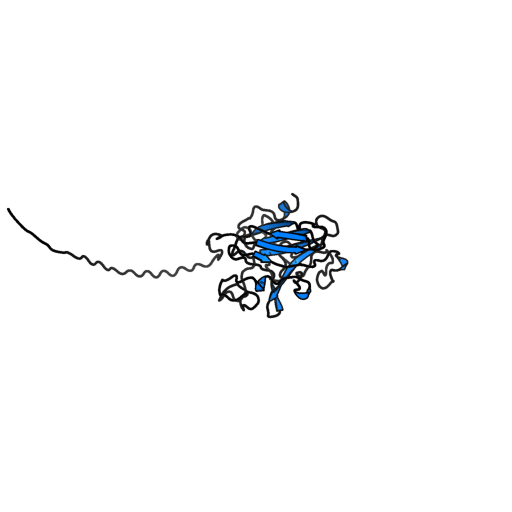5.479 -18.202 7.244 1.00 85.25 217 TYR A C 1
ATOM 1632 O O . TYR A 1 217 ? 14.798 -18.665 6.332 1.00 85.25 217 TYR A O 1
ATOM 1640 N N . PRO A 1 218 ? 16.372 -18.988 7.878 1.00 86.31 218 PRO A N 1
ATOM 1641 C CA . PRO A 1 218 ? 16.549 -20.399 7.521 1.00 86.31 218 PRO A CA 1
ATOM 1642 C C . PRO A 1 218 ? 15.313 -21.276 7.775 1.00 86.31 218 PRO A C 1
ATOM 1644 O O . PRO A 1 218 ? 15.250 -22.397 7.271 1.00 86.31 218 PRO A O 1
ATOM 1647 N N . ASN A 1 219 ? 14.399 -20.810 8.625 1.00 89.94 219 ASN A N 1
ATOM 1648 C CA . ASN A 1 219 ? 13.187 -21.492 9.065 1.00 89.94 219 ASN A CA 1
ATOM 1649 C C . ASN A 1 219 ? 11.955 -20.659 8.703 1.00 89.94 219 ASN A C 1
ATOM 1651 O O . ASN A 1 219 ? 11.298 -20.120 9.584 1.00 89.94 219 ASN A O 1
ATOM 1655 N N . ASP A 1 220 ? 11.709 -20.531 7.411 1.00 88.25 220 ASP A N 1
ATOM 1656 C CA . ASP A 1 220 ? 10.551 -19.868 6.820 1.00 88.25 220 ASP A CA 1
ATOM 1657 C C . ASP A 1 220 ? 9.984 -20.848 5.783 1.00 88.25 220 ASP A C 1
ATOM 1659 O O . ASP A 1 220 ? 10.568 -21.078 4.717 1.0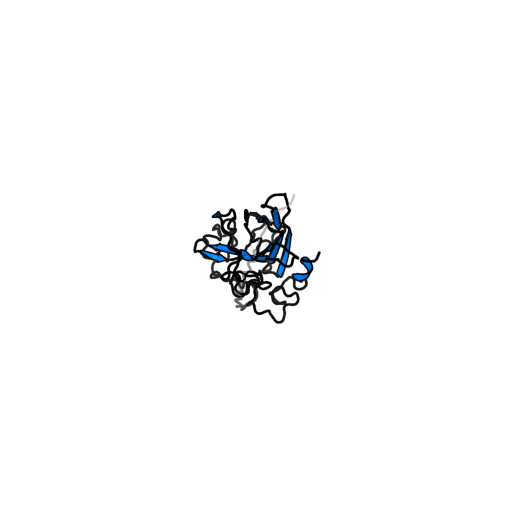0 88.25 220 ASP A O 1
ATOM 1663 N N . SER A 1 221 ? 8.956 -21.588 6.192 1.00 87.88 221 SER A N 1
ATOM 1664 C CA . SER A 1 221 ? 8.455 -22.754 5.463 1.00 87.88 221 SER A CA 1
ATOM 1665 C C . SER A 1 221 ? 7.648 -22.384 4.223 1.00 87.88 221 SER A C 1
ATOM 1667 O O . SER A 1 221 ? 7.604 -23.181 3.277 1.00 87.88 221 SER A O 1
ATOM 1669 N N . ASP A 1 222 ? 6.997 -21.226 4.221 1.00 85.38 222 ASP A N 1
ATOM 1670 C CA . ASP A 1 222 ? 6.139 -20.763 3.131 1.00 85.38 222 ASP A CA 1
ATOM 1671 C C . ASP A 1 222 ? 6.739 -19.591 2.335 1.00 85.38 222 ASP A C 1
ATOM 1673 O O . ASP A 1 222 ? 6.272 -19.313 1.221 1.00 85.38 222 ASP A O 1
ATOM 1677 N N . GLY A 1 223 ? 7.865 -19.056 2.811 1.00 85.62 223 GLY A N 1
ATOM 1678 C CA . GLY A 1 223 ? 8.719 -18.103 2.119 1.00 85.62 223 GLY A CA 1
ATOM 1679 C C . GLY A 1 223 ? 8.157 -16.692 2.136 1.00 85.62 223 GLY A C 1
ATOM 1680 O O . GLY A 1 223 ? 8.416 -15.953 1.184 1.00 85.62 223 GLY A O 1
ATOM 1681 N N . ASP A 1 224 ? 7.329 -16.347 3.122 1.00 83.88 224 ASP A N 1
ATOM 1682 C CA . ASP A 1 224 ? 6.705 -15.029 3.231 1.00 83.88 224 ASP A CA 1
ATOM 1683 C C . ASP A 1 224 ? 7.616 -13.977 3.889 1.00 83.88 224 ASP A C 1
ATOM 1685 O O . ASP A 1 224 ? 7.309 -12.788 3.827 1.00 83.88 224 ASP A O 1
ATOM 1689 N N . GLY A 1 225 ? 8.764 -14.395 4.434 1.00 87.19 225 GLY A N 1
ATOM 1690 C CA . GLY A 1 225 ? 9.732 -13.541 5.113 1.00 87.19 225 GLY A CA 1
ATOM 1691 C C . GLY A 1 225 ? 9.616 -13.549 6.639 1.00 87.19 225 GLY A C 1
ATOM 1692 O O . GLY A 1 225 ? 10.485 -12.980 7.309 1.00 87.19 225 GLY A O 1
ATOM 1693 N N . ILE A 1 226 ? 8.614 -14.217 7.215 1.00 88.50 226 ILE A N 1
ATOM 1694 C CA . ILE A 1 226 ? 8.438 -14.381 8.659 1.00 88.50 226 ILE A CA 1
ATOM 1695 C C . ILE A 1 226 ? 8.968 -15.761 9.080 1.00 88.50 226 ILE A C 1
ATOM 1697 O O . ILE A 1 226 ? 8.638 -16.785 8.492 1.00 88.50 226 ILE A O 1
ATOM 1701 N N . PRO A 1 227 ? 9.793 -15.861 10.138 1.00 89.12 227 PRO A N 1
ATOM 1702 C CA . PRO A 1 227 ? 10.267 -17.164 10.579 1.00 89.12 227 PRO A CA 1
ATOM 1703 C C . PRO A 1 227 ? 9.122 -17.966 11.219 1.00 89.12 227 PRO A C 1
ATOM 1705 O O . PRO A 1 227 ? 8.373 -17.429 12.036 1.00 89.12 227 PRO A O 1
ATOM 1708 N N . ASP A 1 228 ? 9.075 -19.278 10.967 1.00 87.69 228 ASP A N 1
ATOM 1709 C CA . ASP A 1 228 ? 8.022 -20.227 11.380 1.00 87.69 228 ASP A CA 1
ATOM 1710 C C . ASP A 1 228 ? 7.591 -20.093 12.854 1.00 87.69 228 ASP A C 1
ATOM 1712 O O . ASP A 1 228 ? 6.468 -20.387 13.244 1.00 87.69 228 ASP A O 1
ATOM 1716 N N . ASN A 1 229 ? 8.509 -19.706 13.742 1.00 87.31 229 ASN A N 1
ATOM 1717 C CA . ASN A 1 229 ? 8.220 -19.585 15.171 1.00 87.31 229 ASN A CA 1
ATOM 1718 C C . ASN A 1 229 ? 7.485 -18.287 15.556 1.00 87.31 229 ASN A C 1
ATOM 1720 O O . ASN A 1 229 ? 7.084 -18.154 16.715 1.00 87.31 229 ASN A O 1
ATOM 1724 N N . LEU A 1 230 ? 7.386 -17.330 14.636 1.00 86.69 230 LEU A N 1
ATOM 1725 C CA . LEU A 1 230 ? 6.677 -16.053 14.763 1.00 86.69 230 LEU A CA 1
ATOM 1726 C C . LEU A 1 230 ? 5.503 -15.949 13.783 1.00 86.69 230 LEU A C 1
ATOM 1728 O O . LEU A 1 230 ? 4.592 -15.162 14.025 1.00 86.69 230 LEU A O 1
ATOM 1732 N N . ASP A 1 231 ? 5.511 -16.767 12.738 1.00 86.12 231 ASP A N 1
ATOM 1733 C CA . ASP A 1 231 ? 4.451 -16.858 11.753 1.00 86.12 231 ASP A CA 1
ATOM 1734 C C . ASP A 1 231 ? 3.246 -17.665 12.282 1.00 86.12 231 ASP A C 1
ATOM 1736 O O . ASP A 1 231 ? 3.355 -18.811 12.736 1.00 86.12 231 ASP A O 1
ATOM 1740 N N . ARG A 1 232 ? 2.055 -17.057 12.255 1.00 84.56 232 ARG A N 1
ATOM 1741 C CA . ARG A 1 232 ? 0.807 -17.725 12.655 1.00 84.56 232 ARG A CA 1
ATOM 1742 C C . ARG A 1 232 ? 0.244 -18.598 11.527 1.00 84.56 232 ARG A C 1
ATOM 1744 O O . ARG A 1 232 ? -0.546 -19.501 11.821 1.00 84.56 232 ARG A O 1
ATOM 1751 N N . TYR A 1 233 ? 0.637 -18.352 10.280 1.00 80.94 233 TYR A N 1
ATOM 1752 C CA . TYR A 1 233 ? 0.056 -18.901 9.058 1.00 80.94 233 TYR A CA 1
ATOM 1753 C C . TYR A 1 233 ? 1.052 -19.634 8.138 1.00 80.94 233 TYR A C 1
ATOM 1755 O O . TYR A 1 233 ? 0.761 -19.748 6.954 1.00 80.94 233 TYR A O 1
ATOM 1763 N N . MET A 1 234 ? 2.036 -20.330 8.733 1.00 73.19 234 MET A N 1
ATOM 1764 C CA . MET A 1 234 ? 3.103 -21.211 8.171 1.00 73.19 234 MET A CA 1
ATOM 1765 C C . MET A 1 234 ? 2.760 -22.211 7.045 1.00 73.19 234 MET A C 1
ATOM 1767 O O . MET A 1 234 ? 3.576 -23.052 6.660 1.00 73.19 234 MET A O 1
ATOM 1771 N N . SER A 1 235 ? 1.509 -22.279 6.604 1.00 61.16 235 SER A N 1
ATOM 1772 C CA . SER A 1 235 ? 1.016 -23.244 5.619 1.00 61.16 235 SER A CA 1
ATOM 1773 C C . SER A 1 235 ? 0.372 -22.594 4.399 1.00 61.16 235 SER A C 1
ATOM 1775 O O . SER A 1 235 ? -0.206 -23.319 3.581 1.00 61.16 235 SER A O 1
ATOM 1777 N N . ILE A 1 236 ? 0.456 -21.268 4.263 1.00 60.81 236 ILE A N 1
ATOM 1778 C CA . ILE A 1 236 ? -0.117 -20.526 3.141 1.00 60.81 236 ILE A CA 1
ATOM 1779 C C . ILE A 1 236 ? 1.032 -19.903 2.346 1.00 60.81 236 ILE A C 1
ATOM 1781 O O . ILE A 1 236 ? 1.394 -18.760 2.585 1.00 60.81 236 ILE A O 1
ATOM 1785 N N . PRO A 1 237 ? 1.586 -20.611 1.340 1.00 57.16 237 PRO A N 1
ATOM 1786 C CA . PRO A 1 237 ? 2.585 -20.011 0.471 1.00 57.16 237 PRO A CA 1
ATOM 1787 C C . PRO A 1 237 ? 2.009 -18.756 -0.173 1.00 57.16 237 PRO A C 1
ATOM 1789 O O . PRO A 1 237 ? 1.012 -18.858 -0.901 1.00 57.16 237 PRO A O 1
ATOM 1792 N N . ALA A 1 238 ? 2.687 -17.616 -0.009 1.00 55.09 238 ALA A N 1
ATOM 1793 C CA . ALA A 1 238 ? 2.397 -16.386 -0.753 1.00 55.09 238 ALA A CA 1
ATOM 1794 C C . ALA A 1 238 ? 2.272 -16.670 -2.269 1.00 55.09 238 ALA A C 1
ATOM 1796 O O . ALA A 1 238 ? 1.466 -16.084 -2.990 1.00 55.09 238 ALA A O 1
ATOM 1797 N N . PHE A 1 239 ? 2.998 -17.684 -2.754 1.00 47.12 239 PHE A N 1
ATOM 1798 C CA . PHE A 1 239 ? 2.985 -18.138 -4.144 1.00 47.12 239 PHE A CA 1
ATOM 1799 C C . PHE A 1 239 ? 1.707 -18.883 -4.595 1.00 47.12 239 PHE A C 1
ATOM 1801 O O . PHE A 1 239 ? 1.389 -18.888 -5.785 1.00 47.12 239 PHE A O 1
ATOM 1808 N N . GLN A 1 240 ? 0.949 -19.544 -3.708 1.00 48.09 240 GLN A N 1
ATOM 1809 C CA . GLN A 1 240 ? -0.200 -20.369 -4.133 1.00 48.09 240 GLN A CA 1
ATOM 1810 C C . GLN A 1 240 ? -1.436 -19.558 -4.548 1.00 48.09 240 GLN A C 1
ATOM 1812 O O . GLN A 1 240 ? -2.329 -20.113 -5.197 1.00 48.09 240 GLN A O 1
ATOM 1817 N N . HIS A 1 241 ? -1.486 -18.265 -4.223 1.00 48.03 241 HIS A N 1
ATOM 1818 C CA . HIS A 1 241 ? -2.641 -17.410 -4.491 1.00 48.03 241 HIS A CA 1
ATOM 1819 C C . HIS A 1 241 ? -2.577 -16.654 -5.824 1.00 48.03 241 HIS A C 1
ATOM 1821 O O . HIS A 1 241 ? -3.631 -16.391 -6.395 1.00 48.03 241 HIS A O 1
ATOM 1827 N N . ARG A 1 242 ? -1.388 -16.417 -6.402 1.00 52.91 242 ARG A N 1
ATOM 1828 C CA . ARG A 1 242 ? -1.258 -15.769 -7.726 1.00 52.91 242 ARG A CA 1
ATOM 1829 C C . ARG A 1 242 ? -1.690 -16.639 -8.917 1.00 52.91 242 ARG A C 1
ATOM 1831 O O . ARG A 1 242 ? -1.832 -16.135 -10.028 1.00 52.91 242 ARG A O 1
ATOM 1838 N N . HIS A 1 243 ? -1.912 -17.940 -8.709 1.00 34.38 243 HIS A N 1
ATOM 1839 C CA . HIS A 1 243 ? -2.196 -18.916 -9.773 1.00 34.38 243 HIS A CA 1
ATOM 1840 C C . HIS A 1 243 ? -3.569 -19.609 -9.673 1.00 34.38 243 HIS A C 1
ATOM 1842 O O . HIS A 1 243 ? -3.723 -20.727 -10.178 1.00 34.38 243 HIS A O 1
ATOM 1848 N N . ARG A 1 244 ? -4.570 -18.984 -9.041 1.00 35.84 244 ARG A N 1
ATOM 1849 C CA . ARG A 1 244 ? -5.960 -19.474 -9.075 1.00 35.84 244 ARG A CA 1
ATOM 1850 C C . ARG A 1 244 ? -6.878 -18.594 -9.903 1.00 35.84 244 ARG A C 1
ATOM 1852 O O . ARG A 1 244 ? -6.777 -17.361 -9.777 1.00 35.84 244 ARG A O 1
#